Protein AF-A0A2C9L0F2-F1 (afdb_monomer_lite)

Organism: Biomphalaria glabrata (NCBI:txid6526)

Structure (mmCIF, N/CA/C/O backbone):
data_AF-A0A2C9L0F2-F1
#
_entry.id   AF-A0A2C9L0F2-F1
#
loop_
_atom_site.group_PDB
_atom_site.id
_atom_site.type_symbol
_atom_site.label_atom_id
_atom_site.label_alt_id
_atom_site.label_comp_id
_atom_site.label_asym_id
_atom_site.label_entity_id
_atom_site.label_seq_id
_atom_site.pdbx_PDB_ins_code
_atom_site.Cartn_x
_atom_site.Cartn_y
_atom_site.Cartn_z
_atom_site.occupancy
_atom_site.B_iso_or_equiv
_atom_site.auth_seq_id
_atom_site.auth_comp_id
_atom_site.auth_asym_id
_atom_site.auth_atom_id
_atom_site.pdbx_PDB_model_num
ATOM 1 N N . MET A 1 1 ? -20.218 -28.430 14.314 1.00 38.31 1 MET A N 1
ATOM 2 C CA . MET A 1 1 ? -19.500 -29.720 14.315 1.00 38.31 1 MET A CA 1
ATOM 3 C C . MET A 1 1 ? -19.880 -30.463 13.045 1.00 38.31 1 MET A C 1
ATOM 5 O O . MET A 1 1 ? -20.968 -31.010 12.999 1.00 38.31 1 MET A O 1
ATOM 9 N N . ALA A 1 2 ? -19.048 -30.365 12.009 1.00 27.22 2 ALA A N 1
ATOM 10 C CA . ALA A 1 2 ? -18.953 -31.289 10.873 1.00 27.22 2 ALA A CA 1
ATOM 11 C C . ALA A 1 2 ? -17.882 -30.724 9.929 1.00 27.22 2 ALA A C 1
ATOM 13 O O . ALA A 1 2 ? -18.055 -29.646 9.363 1.00 27.22 2 ALA A O 1
ATOM 14 N N . ALA A 1 3 ? -16.754 -31.422 9.853 1.00 31.44 3 ALA A N 1
ATOM 15 C CA . ALA A 1 3 ? -15.706 -31.190 8.877 1.00 31.44 3 ALA A CA 1
ATOM 16 C C . ALA A 1 3 ? -16.196 -31.657 7.501 1.00 31.44 3 ALA A C 1
ATOM 18 O O . ALA A 1 3 ? -16.788 -32.730 7.396 1.00 31.44 3 ALA A O 1
ATOM 19 N N . PHE A 1 4 ? -15.930 -30.874 6.459 1.00 27.81 4 PHE A N 1
ATOM 20 C CA . PHE A 1 4 ? -15.978 -31.350 5.081 1.00 27.81 4 PHE A CA 1
ATOM 21 C C . PHE A 1 4 ? -14.534 -31.571 4.626 1.00 27.81 4 PHE A C 1
ATOM 23 O O . PHE A 1 4 ? -13.847 -30.626 4.245 1.00 27.81 4 PHE A O 1
ATOM 30 N N . SER A 1 5 ? -14.076 -32.822 4.725 1.00 29.80 5 SER A N 1
ATOM 31 C CA . SER A 1 5 ? -12.925 -33.311 3.961 1.00 29.80 5 SER A CA 1
ATOM 32 C C . SER A 1 5 ? -13.338 -33.453 2.505 1.00 29.80 5 SER A C 1
ATOM 34 O O . SER A 1 5 ? -14.371 -34.048 2.201 1.00 29.80 5 SER A O 1
ATOM 36 N N . VAL A 1 6 ? -12.517 -32.920 1.608 1.00 33.25 6 VAL A N 1
ATOM 37 C CA . VAL A 1 6 ? -12.565 -33.254 0.187 1.00 33.25 6 VAL A CA 1
ATOM 38 C C . VAL A 1 6 ? -11.514 -34.338 -0.027 1.00 33.25 6 VAL A C 1
ATOM 40 O O . VAL A 1 6 ? -10.321 -34.044 -0.050 1.00 33.25 6 VAL A O 1
ATOM 43 N N . ASP A 1 7 ? -11.958 -35.590 -0.123 1.00 33.66 7 ASP A N 1
ATOM 44 C CA . ASP A 1 7 ? -11.110 -36.726 -0.483 1.00 33.66 7 ASP A CA 1
ATOM 45 C C . ASP A 1 7 ? -10.750 -36.639 -1.972 1.00 33.66 7 ASP A C 1
ATOM 47 O O . ASP A 1 7 ? -11.608 -36.763 -2.848 1.00 33.66 7 ASP A O 1
ATOM 51 N N . PHE A 1 8 ? -9.467 -36.431 -2.265 1.00 34.41 8 PHE A N 1
ATOM 52 C CA . PHE A 1 8 ? -8.885 -36.665 -3.585 1.00 34.41 8 PHE A CA 1
ATOM 53 C C . PHE A 1 8 ? -8.050 -37.952 -3.510 1.00 34.41 8 PHE A C 1
ATOM 55 O O . PHE A 1 8 ? -7.124 -38.012 -2.697 1.00 34.41 8 PHE A O 1
ATOM 62 N N . PRO A 1 9 ? -8.324 -38.985 -4.327 1.00 37.34 9 PRO A N 1
ATOM 63 C CA . PRO A 1 9 ? -7.568 -40.226 -4.278 1.00 37.34 9 PRO A CA 1
ATOM 64 C C . PRO A 1 9 ? -6.283 -40.063 -5.098 1.00 37.34 9 PRO A C 1
ATOM 66 O O . PRO A 1 9 ? -6.295 -40.124 -6.325 1.00 37.34 9 PRO A O 1
ATOM 69 N N . LEU A 1 10 ? -5.163 -39.852 -4.411 1.00 38.75 10 LEU A N 1
ATOM 70 C CA . LEU A 1 10 ? -3.814 -40.044 -4.953 1.00 38.75 10 LEU A CA 1
ATOM 71 C C . LEU A 1 10 ? -3.140 -41.204 -4.212 1.00 38.75 10 LEU A C 1
ATOM 73 O O . LEU A 1 10 ? -2.042 -41.078 -3.677 1.00 38.75 10 LEU A O 1
ATOM 77 N N . GLU A 1 11 ? -3.816 -42.350 -4.162 1.00 38.56 11 GLU A N 1
ATOM 78 C CA . GLU A 1 11 ? -3.161 -43.618 -3.858 1.00 38.56 11 GLU A CA 1
ATOM 79 C C . GLU A 1 11 ? -2.654 -44.218 -5.169 1.00 38.56 11 GLU A C 1
ATOM 81 O O . GLU A 1 11 ? -3.379 -44.272 -6.158 1.00 38.56 11 GLU A O 1
ATOM 86 N N . HIS A 1 12 ? -1.405 -44.678 -5.146 1.00 43.31 12 HIS A N 1
ATOM 87 C CA . HIS A 1 12 ? -0.614 -45.192 -6.267 1.00 43.31 12 HIS A CA 1
ATOM 88 C C . HIS A 1 12 ? 0.142 -44.128 -7.066 1.00 43.31 12 HIS A C 1
ATOM 90 O O . HIS A 1 12 ? -0.204 -43.819 -8.198 1.00 43.31 12 HIS A O 1
ATOM 96 N N . ILE A 1 13 ? 1.252 -43.643 -6.498 1.00 42.28 13 ILE A N 1
ATOM 97 C CA . ILE A 1 13 ? 2.614 -43.810 -7.047 1.00 42.28 13 ILE A CA 1
ATOM 98 C C . ILE A 1 13 ? 3.614 -43.166 -6.056 1.00 42.28 13 ILE A C 1
ATOM 100 O O . ILE A 1 13 ? 3.519 -41.981 -5.761 1.00 42.28 13 ILE A O 1
ATOM 104 N N . LEU A 1 14 ? 4.584 -43.980 -5.600 1.00 39.91 14 LEU A N 1
ATOM 105 C CA . LEU A 1 14 ? 5.824 -43.708 -4.828 1.00 39.91 14 LEU A CA 1
ATOM 106 C C . LEU A 1 14 ? 5.862 -44.159 -3.343 1.00 39.91 14 LEU A C 1
ATOM 108 O O . LEU A 1 14 ? 5.138 -43.619 -2.510 1.00 39.91 14 LEU A O 1
ATOM 112 N N . PRO A 1 15 ? 6.774 -45.093 -2.980 1.00 47.09 15 PRO A N 1
ATOM 113 C CA . PRO A 1 15 ? 7.137 -45.403 -1.603 1.00 47.09 15 PRO A CA 1
ATOM 114 C C . PRO A 1 15 ? 8.320 -44.524 -1.168 1.00 47.09 15 PRO A C 1
ATOM 116 O O . PRO A 1 15 ? 9.438 -44.652 -1.662 1.00 47.09 15 PRO A O 1
ATOM 119 N N . GLY A 1 16 ? 8.073 -43.626 -0.226 1.00 40.53 16 GLY A N 1
ATOM 120 C CA . GLY A 1 16 ? 9.080 -42.787 0.417 1.00 40.53 16 GLY A CA 1
ATOM 121 C C . GLY A 1 16 ? 8.373 -41.783 1.322 1.00 40.53 16 GLY A C 1
ATOM 122 O O . GLY A 1 16 ? 7.247 -41.397 1.005 1.00 40.53 16 GLY A O 1
ATOM 123 N N . PRO A 1 17 ? 8.956 -41.375 2.462 1.00 45.22 17 PRO A N 1
ATOM 124 C CA . PRO A 1 17 ? 8.334 -40.376 3.307 1.00 45.22 17 PRO A CA 1
ATOM 125 C C . PRO A 1 17 ? 8.430 -39.046 2.559 1.00 45.22 17 PRO A C 1
ATOM 127 O O . PRO A 1 17 ? 9.433 -38.342 2.642 1.00 45.22 17 PRO A O 1
ATOM 130 N N . ASN A 1 18 ? 7.392 -38.709 1.796 1.00 44.81 18 ASN A N 1
ATOM 131 C CA . ASN A 1 18 ? 7.146 -37.345 1.356 1.00 44.81 18 ASN A CA 1
ATOM 132 C C . ASN A 1 18 ? 6.826 -36.526 2.610 1.00 44.81 18 ASN A C 1
ATOM 134 O O . ASN A 1 18 ? 5.674 -36.210 2.894 1.00 44.81 18 ASN A O 1
ATOM 138 N N . ILE A 1 19 ? 7.864 -36.192 3.379 1.00 49.12 19 ILE A N 1
ATOM 139 C CA . ILE A 1 19 ? 7.851 -35.066 4.305 1.00 49.12 19 ILE A CA 1
ATOM 140 C C . ILE A 1 19 ? 7.838 -33.831 3.402 1.00 49.12 19 ILE A C 1
ATOM 142 O O . ILE A 1 19 ? 8.846 -33.161 3.192 1.00 49.12 19 ILE A O 1
ATOM 146 N N . LEU A 1 20 ? 6.684 -33.560 2.794 1.00 51.50 20 LEU A N 1
ATOM 147 C CA . LEU A 1 20 ? 6.348 -32.204 2.414 1.00 51.50 20 LEU A CA 1
ATOM 148 C C . LEU A 1 20 ? 6.351 -31.455 3.750 1.00 51.50 20 LEU A C 1
ATOM 150 O O . LEU A 1 20 ? 5.531 -31.765 4.612 1.00 51.50 20 LEU A O 1
ATOM 154 N N . LEU A 1 21 ? 7.356 -30.606 3.980 1.00 51.81 21 LEU A N 1
ATOM 155 C CA . LEU A 1 21 ? 7.529 -29.853 5.222 1.00 51.81 21 LEU A CA 1
ATOM 156 C C . LEU A 1 21 ? 6.212 -29.143 5.562 1.00 51.81 21 LEU A C 1
ATOM 158 O O . LEU A 1 21 ? 5.907 -28.088 5.012 1.00 51.81 21 LEU A O 1
ATOM 162 N N . CYS A 1 22 ? 5.421 -29.735 6.456 1.00 50.62 22 CYS A N 1
ATOM 163 C CA . CYS A 1 22 ? 4.258 -29.093 7.047 1.00 50.62 22 CYS A CA 1
ATOM 164 C C . CYS A 1 22 ? 4.805 -28.095 8.061 1.00 50.62 22 CYS A C 1
ATOM 166 O O . CYS A 1 22 ? 4.948 -28.400 9.241 1.00 50.62 22 CYS A O 1
ATOM 168 N N . VAL A 1 23 ? 5.227 -26.932 7.568 1.00 65.75 23 VAL A N 1
ATOM 169 C CA . VAL A 1 23 ? 5.629 -25.830 8.434 1.00 65.75 23 VAL A CA 1
ATOM 170 C C . VAL A 1 23 ? 4.348 -25.276 9.040 1.00 65.75 23 VAL A C 1
ATOM 172 O O . VAL A 1 23 ? 3.603 -24.553 8.379 1.00 65.75 23 VAL A O 1
ATOM 175 N N . GLU A 1 24 ? 4.066 -25.654 10.284 1.00 72.25 24 GLU A N 1
ATOM 176 C CA . GLU A 1 24 ? 3.043 -24.990 11.083 1.00 72.25 24 GLU A CA 1
ATOM 177 C C . GLU A 1 24 ? 3.489 -23.540 11.290 1.00 72.25 24 GLU A C 1
ATOM 179 O O . GLU A 1 24 ? 4.509 -23.268 11.924 1.00 72.25 24 GLU A O 1
ATOM 184 N N . ALA A 1 25 ? 2.759 -22.604 10.690 1.00 78.31 25 ALA A N 1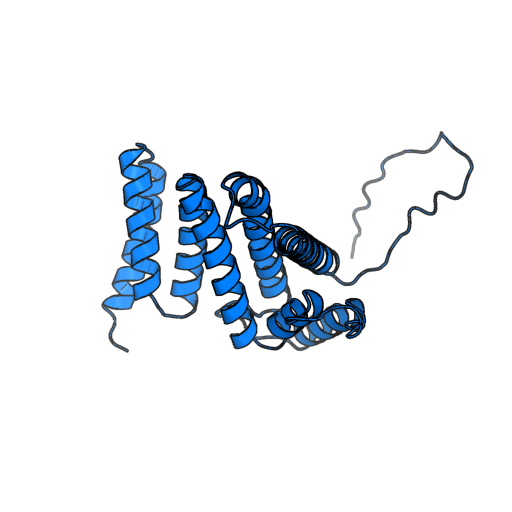
ATOM 185 C CA . ALA A 1 25 ? 3.060 -21.184 10.765 1.00 78.31 25 ALA A CA 1
ATOM 186 C C . ALA A 1 25 ? 1.802 -20.415 11.186 1.00 78.31 25 ALA A C 1
ATOM 188 O O . ALA A 1 25 ? 0.700 -20.772 10.756 1.00 78.31 25 ALA A O 1
ATOM 189 N N . PRO A 1 26 ? 1.938 -19.358 12.007 1.00 83.06 26 PRO A N 1
ATOM 190 C CA . PRO A 1 26 ? 0.799 -18.537 12.385 1.00 83.06 26 PRO A CA 1
ATOM 191 C C . PRO A 1 26 ? 0.176 -17.878 11.150 1.00 83.06 26 PRO A C 1
ATOM 193 O O . PRO A 1 26 ? 0.856 -17.571 10.162 1.00 83.06 26 PRO A O 1
ATOM 196 N N . ASN A 1 27 ? -1.132 -17.630 11.213 1.00 85.50 27 ASN A N 1
ATOM 197 C CA . ASN A 1 27 ? -1.850 -16.942 10.143 1.00 85.50 27 ASN A CA 1
ATOM 198 C C . ASN A 1 27 ? -1.190 -15.584 9.857 1.00 85.50 27 ASN A C 1
ATOM 200 O O . ASN A 1 27 ? -0.992 -14.776 10.756 1.00 85.50 27 ASN A O 1
ATOM 204 N N . GLY A 1 28 ? -0.825 -15.335 8.599 1.00 88.44 28 GLY A N 1
ATOM 205 C CA . GLY A 1 28 ? -0.105 -14.124 8.194 1.00 88.44 28 GLY A CA 1
ATOM 206 C C . GLY A 1 28 ? 1.417 -14.270 8.087 1.00 88.44 28 GLY A C 1
ATOM 207 O O . GLY A 1 28 ? 2.040 -13.408 7.471 1.00 88.44 28 GLY A O 1
ATOM 208 N N . ALA A 1 29 ? 2.021 -15.376 8.540 1.00 90.25 29 ALA A N 1
ATOM 209 C CA . ALA A 1 29 ? 3.466 -15.610 8.397 1.00 90.25 29 ALA A CA 1
ATOM 210 C C . ALA A 1 29 ? 3.937 -15.551 6.932 1.00 90.25 29 ALA A C 1
ATOM 212 O O . ALA A 1 29 ? 4.931 -14.900 6.616 1.00 90.25 29 ALA A O 1
ATOM 213 N N . VAL A 1 30 ? 3.165 -16.143 6.015 1.00 90.44 30 VAL A N 1
ATOM 214 C CA . VAL A 1 30 ? 3.429 -16.074 4.566 1.00 90.44 30 VAL A CA 1
ATOM 215 C C . VAL A 1 30 ? 3.386 -14.629 4.055 1.00 90.44 30 VAL A C 1
ATOM 217 O O . VAL A 1 30 ? 4.186 -14.248 3.201 1.00 90.44 30 VAL A O 1
ATOM 220 N N . GLY A 1 31 ? 2.491 -13.800 4.603 1.00 92.12 31 GLY A N 1
ATOM 221 C CA . GLY A 1 31 ? 2.422 -12.369 4.305 1.00 92.12 31 GLY A CA 1
ATOM 222 C C . GLY A 1 31 ? 3.677 -11.630 4.768 1.00 92.12 31 GLY A C 1
ATOM 223 O O . GLY A 1 31 ? 4.244 -10.855 3.997 1.00 92.12 31 GLY A O 1
ATOM 224 N N . CYS A 1 32 ? 4.164 -11.928 5.978 1.00 92.94 32 CYS A N 1
ATOM 225 C CA . CYS A 1 32 ? 5.426 -11.394 6.491 1.00 92.94 32 CYS A CA 1
ATOM 226 C C . CYS A 1 32 ? 6.610 -11.797 5.605 1.00 92.94 32 CYS A C 1
ATOM 228 O O . CYS A 1 32 ? 7.396 -10.935 5.219 1.00 92.94 32 CYS A O 1
ATOM 230 N N . TRP A 1 33 ? 6.724 -13.070 5.217 1.00 92.44 33 TRP A N 1
ATOM 231 C CA . TRP A 1 33 ? 7.806 -13.525 4.337 1.00 92.44 33 TRP A CA 1
ATOM 232 C C . TRP A 1 33 ? 7.748 -12.876 2.958 1.00 92.44 33 TRP A C 1
ATOM 234 O O . TRP A 1 33 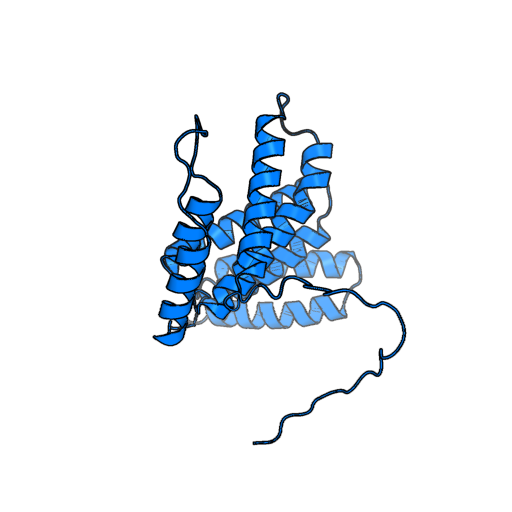? 8.783 -12.457 2.443 1.00 92.44 33 TRP A O 1
ATOM 244 N N . GLY A 1 34 ? 6.554 -12.747 2.374 1.00 93.38 34 GLY A N 1
ATOM 245 C CA . GLY A 1 34 ? 6.366 -12.060 1.097 1.00 93.38 34 GLY A CA 1
ATOM 246 C C . GLY A 1 34 ? 6.785 -10.591 1.167 1.00 93.38 34 GLY A C 1
ATOM 247 O O . GLY A 1 34 ? 7.510 -10.115 0.293 1.00 93.38 34 GLY A O 1
ATOM 248 N N . PHE A 1 35 ? 6.389 -9.893 2.233 1.00 94.81 35 PHE A N 1
ATOM 249 C CA . PHE A 1 35 ? 6.785 -8.508 2.482 1.00 94.81 35 PHE A CA 1
ATOM 250 C C . PHE A 1 35 ? 8.303 -8.355 2.645 1.00 94.81 35 PHE A C 1
ATOM 252 O O . PHE A 1 35 ? 8.923 -7.549 1.950 1.00 94.81 35 PHE A O 1
ATOM 259 N N . LEU A 1 36 ? 8.906 -9.158 3.528 1.00 93.25 36 LEU A N 1
ATOM 260 C CA . LEU A 1 36 ? 10.344 -9.131 3.796 1.00 93.25 36 LEU A CA 1
ATOM 261 C C . LEU A 1 36 ? 11.148 -9.458 2.538 1.00 93.25 36 LEU A C 1
ATOM 263 O O . LEU A 1 36 ? 12.081 -8.734 2.216 1.00 93.25 36 LEU A O 1
ATOM 267 N N . SER A 1 37 ? 10.737 -10.476 1.779 1.00 93.19 37 SER A N 1
ATOM 268 C CA . SER A 1 37 ? 11.394 -10.846 0.520 1.00 93.19 37 SER A CA 1
ATOM 269 C C . SER A 1 37 ? 11.388 -9.690 -0.479 1.00 93.19 37 SER A C 1
ATOM 271 O O . SER A 1 37 ? 12.401 -9.431 -1.122 1.00 93.19 37 SER A O 1
ATOM 273 N N . CYS A 1 38 ? 10.278 -8.951 -0.585 1.00 94.44 38 CYS A N 1
ATOM 274 C CA . CYS A 1 38 ? 10.217 -7.784 -1.463 1.00 94.44 38 CYS A CA 1
ATOM 275 C C . CYS A 1 38 ? 11.186 -6.691 -1.017 1.00 94.44 38 CYS A C 1
ATOM 277 O O . CYS A 1 38 ? 11.932 -6.174 -1.845 1.00 94.44 38 CYS A O 1
ATOM 279 N N . LEU A 1 39 ? 11.207 -6.358 0.275 1.00 92.69 39 LEU A N 1
ATOM 280 C CA . LEU A 1 39 ? 12.102 -5.327 0.797 1.00 92.69 39 LEU A CA 1
ATOM 281 C C . LEU A 1 39 ? 13.582 -5.715 0.705 1.00 92.69 39 LEU A C 1
ATOM 283 O O . LEU A 1 39 ? 14.400 -4.857 0.386 1.00 92.69 39 LEU A O 1
ATOM 287 N N . GLU A 1 40 ? 13.930 -6.980 0.937 1.00 91.25 40 GLU A N 1
ATOM 288 C CA . GLU A 1 40 ? 15.307 -7.464 0.779 1.00 91.25 40 GLU A CA 1
ATOM 289 C C . GLU A 1 40 ? 15.758 -7.391 -0.684 1.00 91.25 40 GLU A C 1
ATOM 291 O O . GLU A 1 40 ? 16.855 -6.913 -0.964 1.00 91.25 40 GLU A O 1
ATOM 296 N N . VAL A 1 41 ? 14.901 -7.776 -1.639 1.00 91.19 41 VAL A N 1
ATOM 297 C CA . VAL A 1 41 ? 15.207 -7.630 -3.073 1.00 91.19 41 VAL A CA 1
ATOM 298 C C . VAL A 1 41 ? 15.353 -6.156 -3.450 1.00 91.19 41 VAL A C 1
ATOM 300 O O . VAL A 1 41 ? 16.314 -5.791 -4.122 1.00 91.19 41 VAL A O 1
ATOM 303 N N . LEU A 1 42 ? 14.443 -5.292 -2.991 1.00 90.25 42 LEU A N 1
ATOM 304 C CA . LEU A 1 42 ? 14.509 -3.848 -3.236 1.00 90.25 42 LEU A CA 1
ATOM 305 C C . LEU A 1 42 ? 15.811 -3.245 -2.699 1.00 90.25 42 LEU A C 1
ATOM 307 O O . LEU A 1 42 ? 16.471 -2.482 -3.406 1.00 90.25 42 LEU A O 1
ATOM 311 N N . ARG A 1 43 ? 16.207 -3.633 -1.484 1.00 87.94 43 ARG A N 1
ATOM 312 C CA . ARG A 1 43 ? 17.464 -3.216 -0.862 1.00 87.94 43 ARG A CA 1
ATOM 313 C C . ARG A 1 43 ? 18.673 -3.718 -1.644 1.00 87.94 43 ARG A C 1
ATOM 315 O O . ARG A 1 43 ? 19.520 -2.916 -2.017 1.00 87.94 43 ARG A O 1
ATOM 322 N N . ALA A 1 44 ? 18.720 -5.010 -1.961 1.00 86.38 44 ALA A N 1
ATOM 323 C CA . ALA A 1 44 ? 19.815 -5.605 -2.720 1.00 86.38 44 ALA A CA 1
ATOM 324 C C . ALA A 1 44 ? 19.965 -4.966 -4.109 1.00 86.38 44 ALA A C 1
ATOM 326 O O . ALA A 1 44 ? 21.081 -4.725 -4.568 1.00 86.38 44 ALA A O 1
ATOM 327 N N . CYS A 1 45 ? 18.861 -4.657 -4.789 1.00 85.00 45 CYS A N 1
ATOM 328 C CA . CYS A 1 45 ? 18.917 -3.950 -6.062 1.00 85.00 45 CYS A CA 1
ATOM 329 C C . CYS A 1 45 ? 19.391 -2.496 -5.891 1.00 85.00 45 CYS A C 1
ATOM 331 O O . CYS A 1 45 ? 20.149 -2.016 -6.728 1.00 85.00 45 CYS A O 1
ATOM 333 N N . ASN A 1 46 ? 18.997 -1.807 -4.816 1.00 82.94 46 ASN A N 1
ATOM 334 C CA . ASN A 1 46 ? 19.454 -0.447 -4.526 1.00 82.94 46 ASN A CA 1
ATOM 335 C C . ASN A 1 46 ? 20.960 -0.387 -4.214 1.00 82.94 46 ASN A C 1
ATOM 337 O O . ASN A 1 46 ? 21.655 0.465 -4.759 1.00 82.94 46 ASN A O 1
ATOM 341 N N . ASP A 1 47 ? 21.474 -1.319 -3.411 1.00 80.75 47 ASP A N 1
ATOM 342 C CA . ASP A 1 47 ? 22.892 -1.365 -3.021 1.00 80.75 47 ASP A CA 1
ATOM 343 C C . ASP A 1 47 ? 23.819 -1.664 -4.217 1.00 80.75 47 ASP A C 1
ATOM 345 O O . ASP A 1 47 ? 24.965 -1.215 -4.255 1.00 80.75 47 ASP A O 1
ATOM 349 N N . ASN A 1 48 ? 23.314 -2.382 -5.226 1.00 74.25 48 ASN A N 1
ATOM 350 C CA . ASN A 1 48 ? 24.042 -2.683 -6.462 1.00 74.25 48 ASN A CA 1
ATOM 351 C C . ASN A 1 48 ? 23.862 -1.618 -7.563 1.00 74.25 48 ASN A C 1
ATOM 353 O O . ASN A 1 48 ? 24.611 -1.618 -8.543 1.00 74.25 48 ASN A O 1
ATOM 357 N N . ASN A 1 49 ? 22.904 -0.697 -7.424 1.00 70.06 49 ASN A N 1
ATOM 358 C CA . ASN A 1 49 ? 22.677 0.372 -8.396 1.00 70.06 49 ASN A CA 1
ATOM 359 C C . ASN A 1 49 ? 23.625 1.548 -8.146 1.00 70.06 49 ASN A C 1
ATOM 361 O O . ASN A 1 49 ? 23.315 2.505 -7.444 1.00 70.06 49 ASN A O 1
ATOM 365 N N . THR A 1 50 ? 24.796 1.502 -8.778 1.00 60.06 50 THR A N 1
ATOM 366 C CA . THR A 1 50 ? 25.823 2.557 -8.680 1.00 60.06 50 THR A CA 1
ATOM 367 C C . THR A 1 50 ? 25.525 3.790 -9.547 1.00 60.06 50 THR A C 1
ATOM 369 O O . THR A 1 50 ? 26.237 4.788 -9.466 1.00 60.06 50 THR A O 1
ATOM 372 N N . THR A 1 51 ? 24.486 3.743 -10.387 1.00 58.59 51 THR A N 1
ATOM 373 C CA . THR A 1 51 ? 24.080 4.841 -11.279 1.00 58.59 51 THR A CA 1
ATOM 374 C C . THR A 1 51 ? 22.654 5.274 -10.948 1.00 58.59 51 THR A C 1
ATOM 376 O O . THR A 1 51 ? 21.796 4.441 -10.672 1.00 58.59 51 THR A O 1
ATOM 379 N N . GLN A 1 52 ? 22.424 6.591 -10.897 1.00 54.91 52 GLN A N 1
ATOM 380 C CA . GLN A 1 52 ? 21.134 7.204 -10.566 1.00 54.91 52 GLN A CA 1
ATOM 381 C C . GLN A 1 52 ? 19.980 6.535 -11.328 1.00 54.91 52 GLN A C 1
ATOM 383 O O . GLN A 1 52 ? 19.971 6.582 -12.551 1.00 54.91 52 GLN A O 1
ATOM 388 N N . LEU A 1 53 ? 19.028 5.952 -10.585 1.00 62.25 53 LEU A N 1
ATOM 389 C CA . LEU A 1 53 ? 17.661 5.592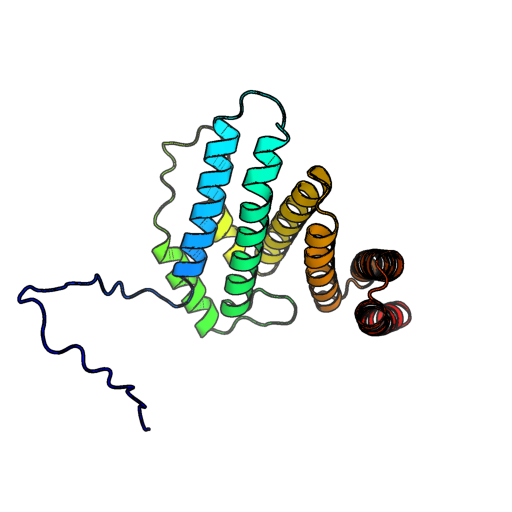 -10.997 1.00 62.25 53 LEU A CA 1
ATOM 390 C C . LEU A 1 53 ? 17.505 5.262 -12.495 1.00 62.25 53 LEU A C 1
ATOM 392 O O . LEU A 1 53 ? 16.909 6.028 -13.248 1.00 62.25 53 LEU A O 1
ATOM 396 N N . ASP A 1 54 ? 18.032 4.110 -12.917 1.00 77.56 54 ASP A N 1
ATOM 397 C CA . ASP A 1 54 ? 17.775 3.565 -14.254 1.00 77.56 54 ASP A CA 1
ATOM 398 C C . ASP A 1 54 ? 16.265 3.286 -14.414 1.00 77.56 54 ASP A C 1
ATOM 400 O O . ASP A 1 54 ? 15.626 2.692 -13.538 1.00 77.56 54 ASP A O 1
ATOM 404 N N . GLU A 1 55 ? 15.689 3.672 -15.552 1.00 81.62 55 GLU A N 1
ATOM 405 C CA . GLU A 1 55 ? 14.311 3.351 -15.941 1.00 81.62 55 GLU A CA 1
ATOM 406 C C . GLU A 1 55 ? 14.025 1.847 -15.811 1.00 81.62 55 GLU A C 1
ATOM 408 O O . GLU A 1 55 ? 12.942 1.441 -15.379 1.00 81.62 55 GLU A O 1
ATOM 413 N N . LYS A 1 56 ? 15.033 1.004 -16.075 1.00 84.44 56 LYS A N 1
ATOM 414 C CA . LYS A 1 56 ? 14.942 -0.450 -15.881 1.00 84.44 56 LYS A CA 1
ATOM 415 C C . LYS A 1 56 ? 14.763 -0.844 -14.421 1.00 84.44 56 LYS A C 1
ATOM 417 O O . LYS A 1 56 ? 13.980 -1.746 -14.129 1.00 84.44 56 LYS A O 1
ATOM 422 N N . PHE A 1 57 ? 15.459 -0.186 -13.498 1.00 86.88 57 PHE A N 1
ATOM 423 C CA . PHE A 1 57 ? 15.291 -0.461 -12.074 1.00 86.88 57 PHE A CA 1
ATOM 424 C C . PHE A 1 57 ? 13.866 -0.132 -11.630 1.00 86.88 57 PHE A C 1
ATOM 426 O O . PHE A 1 57 ? 13.217 -0.963 -10.994 1.00 86.88 57 PHE A O 1
ATOM 433 N N . ALA A 1 58 ? 13.340 1.027 -12.031 1.00 88.38 58 ALA A N 1
ATOM 434 C CA . ALA A 1 58 ? 11.956 1.392 -11.744 1.00 88.38 58 ALA A CA 1
ATOM 435 C C . ALA A 1 58 ? 10.960 0.392 -12.367 1.00 88.38 58 ALA A C 1
ATOM 437 O O . ALA A 1 58 ? 10.000 -0.018 -11.714 1.00 88.38 58 ALA A O 1
ATOM 438 N N . LEU A 1 59 ? 11.221 -0.076 -13.593 1.00 89.19 59 LEU A N 1
ATOM 439 C CA . LEU A 1 59 ? 10.386 -1.067 -14.277 1.00 89.19 59 LEU A CA 1
ATOM 440 C C . LEU A 1 59 ? 10.300 -2.397 -13.512 1.00 89.19 59 LEU A C 1
ATOM 442 O O . LEU A 1 59 ? 9.210 -2.961 -13.396 1.00 89.19 59 LEU A O 1
ATOM 446 N N . TYR A 1 60 ? 11.422 -2.894 -12.984 1.00 88.19 60 TYR A N 1
ATOM 447 C CA . TYR A 1 60 ? 11.458 -4.164 -12.249 1.00 88.19 60 TYR A CA 1
ATOM 448 C C . TYR A 1 60 ? 10.959 -4.046 -10.805 1.00 88.19 60 TYR A C 1
ATOM 450 O O . TYR A 1 60 ? 10.415 -5.009 -10.265 1.00 88.19 60 TYR A O 1
ATOM 458 N N . THR A 1 61 ? 11.101 -2.875 -10.183 1.00 92.50 61 THR A N 1
ATOM 459 C CA . THR A 1 61 ? 10.731 -2.667 -8.774 1.00 92.50 61 THR A CA 1
ATOM 460 C C . THR A 1 61 ? 9.301 -2.182 -8.561 1.00 92.50 61 THR A C 1
ATOM 462 O O . THR A 1 61 ? 8.765 -2.390 -7.474 1.00 92.50 61 THR A O 1
ATOM 465 N N . ALA A 1 62 ? 8.632 -1.622 -9.577 1.00 93.81 62 ALA A N 1
ATOM 466 C CA . ALA A 1 62 ? 7.253 -1.135 -9.452 1.00 93.81 62 ALA A CA 1
ATOM 467 C C . ALA A 1 62 ? 6.290 -2.198 -8.890 1.00 93.81 62 ALA A C 1
ATOM 469 O O . ALA A 1 62 ? 5.545 -1.939 -7.946 1.00 93.81 62 ALA A O 1
ATOM 470 N N . ASN A 1 63 ? 6.363 -3.422 -9.421 1.00 94.25 63 ASN A N 1
ATOM 471 C CA . ASN A 1 63 ? 5.529 -4.533 -8.961 1.00 94.25 63 ASN A CA 1
ATOM 472 C C . ASN A 1 63 ? 5.924 -5.028 -7.558 1.00 94.25 63 ASN A C 1
ATOM 474 O O . ASN A 1 63 ? 5.070 -5.539 -6.839 1.00 94.25 63 ASN A O 1
ATOM 478 N N . LEU A 1 64 ? 7.194 -4.887 -7.157 1.00 95.56 64 LEU A N 1
ATOM 479 C CA . LEU A 1 64 ? 7.646 -5.257 -5.810 1.00 95.56 64 LEU A CA 1
ATOM 480 C C . LEU A 1 64 ? 7.081 -4.294 -4.766 1.00 95.56 64 LEU A C 1
ATOM 482 O O . LEU A 1 64 ? 6.584 -4.745 -3.738 1.00 95.56 64 LEU A O 1
ATOM 486 N N . TRP A 1 65 ? 7.085 -2.988 -5.046 1.00 96.31 65 TRP A N 1
ATOM 487 C CA . TRP A 1 65 ? 6.437 -1.996 -4.185 1.00 96.31 65 TRP A CA 1
ATOM 488 C C . TRP A 1 65 ? 4.920 -2.203 -4.111 1.00 96.31 65 TRP A C 1
ATOM 490 O O . TRP A 1 65 ? 4.338 -2.173 -3.025 1.00 96.31 65 TRP A O 1
ATOM 500 N N . ASP A 1 66 ? 4.282 -2.474 -5.253 1.00 96.25 66 ASP A N 1
ATOM 501 C CA . ASP A 1 66 ? 2.855 -2.800 -5.324 1.00 96.25 66 ASP A CA 1
ATOM 502 C C . ASP A 1 66 ? 2.510 -4.041 -4.486 1.00 96.25 66 ASP A C 1
ATOM 504 O O . ASP A 1 66 ? 1.571 -4.041 -3.694 1.00 96.25 66 ASP A O 1
ATOM 508 N N . PHE A 1 67 ? 3.310 -5.098 -4.595 1.00 96.81 67 PHE A N 1
ATOM 509 C CA . PHE A 1 67 ? 3.099 -6.303 -3.806 1.00 96.81 67 PHE A CA 1
ATOM 510 C C . PHE A 1 67 ? 3.371 -6.074 -2.313 1.00 96.81 67 PHE A C 1
ATOM 512 O O . PHE A 1 67 ? 2.590 -6.519 -1.473 1.00 96.81 67 PHE A O 1
ATOM 519 N N . ALA A 1 68 ? 4.436 -5.345 -1.967 1.00 96.69 68 ALA A N 1
ATOM 520 C CA . ALA A 1 68 ? 4.794 -5.059 -0.582 1.00 96.69 68 ALA A CA 1
ATOM 521 C C . ALA A 1 68 ? 3.699 -4.262 0.144 1.00 96.69 68 ALA A C 1
ATOM 523 O O . ALA A 1 68 ? 3.312 -4.645 1.249 1.00 96.69 68 ALA A O 1
ATOM 524 N N . HIS A 1 69 ? 3.146 -3.204 -0.464 1.00 95.81 69 HIS A N 1
ATOM 525 C CA . HIS A 1 69 ? 2.081 -2.437 0.194 1.00 95.81 69 HIS A CA 1
ATOM 526 C C . HIS A 1 69 ? 0.804 -3.277 0.373 1.00 95.81 69 HIS A C 1
ATOM 528 O O . HIS A 1 69 ? 0.188 -3.216 1.438 1.00 95.81 69 HIS A O 1
ATOM 534 N N . LYS A 1 70 ? 0.448 -4.127 -0.605 1.00 96.69 70 LYS A N 1
ATOM 535 C CA . LYS A 1 70 ? -0.690 -5.059 -0.497 1.00 96.69 70 LYS A CA 1
ATOM 536 C C . LYS A 1 70 ? -0.490 -6.062 0.631 1.00 96.69 70 LYS A C 1
ATOM 538 O O . LYS A 1 70 ? -1.401 -6.270 1.429 1.00 96.69 70 LYS A O 1
ATOM 543 N N . LYS A 1 71 ? 0.714 -6.628 0.764 1.00 96.38 71 LYS A N 1
ATOM 544 C CA . LYS A 1 71 ? 1.036 -7.525 1.883 1.00 96.38 71 LYS A CA 1
ATOM 545 C C . LYS A 1 71 ? 1.006 -6.821 3.225 1.00 96.38 71 LYS A C 1
ATOM 547 O O . LYS A 1 71 ? 0.449 -7.376 4.169 1.00 96.38 71 LYS A O 1
ATOM 552 N N . LEU A 1 72 ? 1.498 -5.588 3.313 1.00 96.25 72 LEU A N 1
ATOM 553 C CA . LEU A 1 72 ? 1.365 -4.824 4.547 1.00 96.25 72 LEU A CA 1
ATOM 554 C C . LEU A 1 72 ? -0.108 -4.525 4.870 1.00 96.25 72 LEU A C 1
ATOM 556 O O . LEU A 1 72 ? -0.511 -4.666 6.019 1.00 96.25 72 LEU A O 1
ATOM 560 N N . ARG A 1 73 ? -0.933 -4.194 3.871 1.00 95.88 73 ARG A N 1
ATOM 561 C CA . ARG A 1 73 ? -2.380 -3.983 4.040 1.00 95.88 73 ARG A CA 1
ATOM 562 C C . ARG A 1 73 ? -3.091 -5.226 4.569 1.00 95.88 73 ARG A C 1
ATOM 564 O O . ARG A 1 73 ? -3.846 -5.121 5.531 1.00 95.88 73 ARG A O 1
ATOM 571 N N . GLU A 1 74 ? -2.843 -6.386 3.961 1.00 94.94 74 GLU A N 1
ATOM 572 C CA . GLU A 1 74 ? -3.393 -7.678 4.398 1.00 94.94 74 GLU A CA 1
ATOM 573 C C . GLU A 1 74 ? -3.009 -7.969 5.860 1.00 94.94 74 GLU A C 1
ATOM 575 O O . GLU A 1 74 ? -3.869 -8.302 6.677 1.00 94.94 74 GLU A O 1
ATOM 580 N N . LEU A 1 75 ? -1.733 -7.775 6.217 1.00 94.62 75 LEU A N 1
ATOM 581 C CA . LEU A 1 75 ? -1.251 -7.919 7.596 1.00 94.62 75 LEU A CA 1
ATOM 582 C C . LEU A 1 75 ? -1.940 -6.931 8.545 1.00 94.62 75 LEU A C 1
ATOM 584 O O . LEU A 1 75 ? -2.392 -7.320 9.619 1.00 94.62 75 LEU A O 1
ATOM 588 N N . GLY A 1 76 ? -2.087 -5.672 8.136 1.00 93.31 76 GLY A N 1
ATOM 589 C CA . GLY A 1 76 ? -2.778 -4.653 8.918 1.00 93.31 76 GLY A CA 1
ATOM 590 C C . GLY A 1 76 ? -4.248 -4.978 9.167 1.00 93.31 76 GLY A C 1
ATOM 591 O O . GLY A 1 76 ? -4.753 -4.721 10.256 1.00 93.31 76 GLY A O 1
ATOM 592 N N . GLN A 1 77 ? -4.938 -5.581 8.197 1.00 93.00 77 GLN A N 1
ATOM 593 C CA . GLN A 1 77 ? -6.320 -6.041 8.370 1.00 93.00 77 GLN A CA 1
ATOM 594 C C . GLN A 1 77 ? -6.410 -7.190 9.379 1.00 93.00 77 GLN A C 1
ATOM 596 O O . GLN A 1 77 ? -7.262 -7.156 10.266 1.00 93.00 77 GLN A O 1
ATOM 601 N N . MET A 1 78 ? -5.513 -8.177 9.286 1.00 90.81 78 MET A N 1
ATOM 602 C CA . MET A 1 78 ? -5.479 -9.308 10.223 1.00 90.81 78 MET A CA 1
ATOM 603 C C . MET A 1 78 ? -5.158 -8.858 11.654 1.00 90.81 78 MET A C 1
ATOM 605 O O . MET A 1 78 ? -5.790 -9.315 12.607 1.00 90.81 78 MET A O 1
ATOM 609 N N . CYS A 1 79 ? -4.232 -7.910 11.800 1.00 91.12 79 CYS A N 1
ATOM 610 C CA . CYS A 1 79 ? -3.791 -7.382 13.088 1.00 91.12 79 CYS A CA 1
ATOM 611 C C . CYS A 1 79 ? -4.665 -6.232 13.633 1.00 91.12 79 CYS A C 1
ATOM 613 O O . CYS A 1 79 ? -4.327 -5.671 14.673 1.00 91.12 79 CYS A O 1
ATOM 615 N N . SER A 1 80 ? -5.774 -5.862 12.972 1.00 91.75 80 SER A N 1
ATOM 616 C CA . SER A 1 80 ? -6.610 -4.696 13.340 1.00 91.75 80 SER A CA 1
ATOM 617 C C . SER A 1 80 ? -5.845 -3.361 13.417 1.00 91.75 80 SER A C 1
ATOM 619 O O . SER A 1 80 ? -6.161 -2.491 14.225 1.00 91.75 80 SER A O 1
ATOM 621 N N . LEU A 1 81 ? -4.839 -3.173 12.562 1.00 91.75 81 LEU A N 1
ATOM 622 C CA . LEU A 1 81 ? -4.054 -1.936 12.461 1.00 91.75 81 LEU A CA 1
ATOM 623 C C . LEU A 1 81 ? -4.598 -0.964 11.402 1.00 91.75 81 LEU A C 1
ATOM 625 O O . LEU A 1 81 ? -4.103 0.155 11.277 1.00 91.75 81 LEU A O 1
ATOM 629 N N . MET A 1 82 ? -5.609 -1.369 10.629 1.00 91.19 82 MET A N 1
ATOM 630 C CA . MET A 1 82 ? -6.260 -0.484 9.662 1.00 91.19 82 MET A CA 1
ATOM 631 C C . MET A 1 82 ? -7.136 0.576 10.357 1.00 91.19 82 MET A C 1
ATOM 633 O O . MET A 1 82 ? -7.692 0.320 11.427 1.00 91.19 82 MET A O 1
ATOM 637 N N . PRO A 1 83 ? -7.328 1.752 9.732 1.00 85.50 83 PRO A N 1
ATOM 638 C CA . PRO A 1 83 ? -8.220 2.791 10.235 1.00 85.50 83 PRO A CA 1
ATOM 639 C C . PRO A 1 83 ? -9.634 2.285 10.541 1.00 85.50 83 PRO A C 1
ATOM 641 O O . PRO A 1 83 ? -10.230 1.568 9.735 1.00 85.50 83 PRO A O 1
ATOM 644 N N . GLY A 1 84 ? -10.176 2.700 11.688 1.00 80.81 84 GLY A N 1
ATOM 645 C CA . GLY A 1 84 ? -11.524 2.332 12.133 1.00 80.81 84 GLY A CA 1
ATOM 646 C C . GLY A 1 84 ? -11.632 0.956 12.800 1.00 80.81 84 GLY A C 1
ATOM 647 O O . GLY A 1 84 ? -12.740 0.531 13.113 1.00 80.81 84 GLY A O 1
ATOM 648 N N . MET A 1 85 ? -10.513 0.263 13.032 1.00 83.50 85 MET A N 1
ATOM 649 C CA . MET A 1 85 ? -10.471 -1.007 13.763 1.00 83.50 85 MET A CA 1
ATOM 650 C C . MET A 1 85 ? -9.868 -0.809 15.158 1.00 83.50 85 MET A C 1
ATOM 652 O O . MET A 1 85 ? -8.993 0.034 15.351 1.00 83.50 85 MET A O 1
ATOM 656 N N . SER A 1 86 ? -10.327 -1.595 16.133 1.00 80.38 86 SER A N 1
ATOM 657 C CA . SER A 1 86 ? -9.720 -1.676 17.462 1.00 80.38 86 SER A CA 1
ATOM 658 C C . SER A 1 86 ? -9.046 -3.043 17.645 1.00 80.38 86 SER A C 1
ATOM 660 O O . SER A 1 86 ? -9.639 -4.073 17.302 1.00 80.38 86 SER A O 1
ATOM 662 N N . PRO A 1 87 ? -7.800 -3.092 18.150 1.00 82.50 87 PRO A N 1
ATOM 663 C CA . PRO A 1 87 ? -7.093 -4.351 18.334 1.00 82.50 87 PRO A CA 1
ATOM 664 C C . PRO A 1 87 ? -7.704 -5.148 19.491 1.00 82.50 87 PRO A C 1
ATOM 666 O O . PRO A 1 87 ? -7.778 -4.679 20.627 1.00 82.50 87 PRO A O 1
ATOM 669 N N . SER A 1 88 ? -8.133 -6.377 19.205 1.00 85.81 88 SER A N 1
ATOM 670 C CA . SER A 1 88 ? -8.551 -7.342 20.227 1.00 85.81 88 SER A CA 1
ATOM 671 C C . SER A 1 88 ? -7.346 -8.065 20.844 1.00 85.81 88 SER A C 1
ATOM 673 O O . SER A 1 88 ? -6.273 -8.139 20.246 1.00 85.81 88 SER A O 1
ATOM 675 N N . SER A 1 89 ? -7.525 -8.673 22.023 1.00 85.81 89 SER A N 1
ATOM 676 C CA . SER A 1 89 ? -6.465 -9.460 22.681 1.00 85.81 89 SER A CA 1
ATOM 677 C C . SER A 1 89 ? -5.915 -10.591 21.796 1.00 85.81 89 SER A C 1
ATOM 679 O O . SER A 1 89 ? -4.716 -10.855 21.836 1.00 85.81 89 SER A O 1
ATOM 681 N N . GLN A 1 90 ? -6.756 -11.211 20.959 1.00 86.75 90 GLN A N 1
ATOM 682 C CA . GLN A 1 90 ? -6.325 -12.235 20.000 1.00 86.75 90 GLN A CA 1
ATOM 683 C C . GLN A 1 90 ? -5.404 -11.656 18.920 1.00 86.75 90 GLN A C 1
ATOM 685 O O . GLN A 1 90 ? -4.411 -12.275 18.554 1.00 86.75 90 GLN A O 1
ATOM 690 N N . GLN A 1 91 ? -5.704 -10.452 18.436 1.00 88.00 91 GLN A N 1
ATOM 691 C CA . GLN A 1 91 ? -4.918 -9.789 17.393 1.00 88.00 91 GLN A CA 1
ATOM 692 C C . GLN A 1 91 ? -3.589 -9.262 17.928 1.00 88.00 91 GLN A C 1
ATOM 694 O O . GLN A 1 91 ? -2.583 -9.332 17.231 1.00 88.00 91 GLN A O 1
ATOM 699 N N . LEU A 1 92 ? -3.554 -8.815 19.186 1.00 87.88 92 LEU A N 1
ATOM 700 C CA . LEU A 1 92 ? -2.297 -8.488 19.859 1.00 87.88 92 LEU A CA 1
ATOM 701 C C . LEU A 1 92 ? -1.411 -9.730 20.023 1.00 87.88 92 LEU A C 1
ATOM 703 O O . LEU A 1 92 ? -0.220 -9.659 19.736 1.00 87.88 92 LEU A O 1
ATOM 707 N N . SER A 1 93 ? -1.988 -10.875 20.415 1.00 89.12 93 SER A N 1
ATOM 708 C CA . SER A 1 93 ? -1.252 -12.148 20.463 1.00 89.12 93 SER A CA 1
ATOM 709 C C . SER A 1 93 ? -0.712 -12.533 19.085 1.00 89.12 93 SER A C 1
ATOM 711 O O . SER A 1 93 ? 0.454 -12.887 18.967 1.00 89.12 93 SER A O 1
ATOM 713 N N . LEU A 1 94 ? -1.523 -12.374 18.034 1.00 90.50 94 LEU A N 1
ATOM 714 C CA . LEU A 1 94 ? -1.106 -12.649 16.660 1.00 90.50 94 LEU A CA 1
ATOM 715 C C . LEU A 1 94 ? 0.096 -11.793 16.238 1.00 90.50 94 LEU A C 1
ATOM 717 O O . LEU A 1 94 ? 1.042 -12.312 15.651 1.00 90.50 94 LEU A O 1
ATOM 721 N N . VAL A 1 95 ? 0.088 -10.493 16.552 1.00 91.00 95 VAL A N 1
ATOM 722 C CA . VAL A 1 95 ? 1.233 -9.607 16.282 1.00 91.00 95 VAL A CA 1
ATOM 723 C C . VAL A 1 95 ? 2.487 -10.112 16.997 1.00 91.00 95 VAL A C 1
ATOM 725 O O . VAL A 1 95 ? 3.554 -10.151 16.384 1.00 91.00 95 VAL A O 1
ATOM 728 N N . VAL A 1 96 ? 2.372 -10.532 18.260 1.00 89.88 96 VAL A N 1
ATOM 729 C CA . VAL A 1 96 ? 3.501 -11.086 19.028 1.00 89.88 96 VAL A CA 1
ATOM 730 C C . VAL A 1 96 ? 4.044 -12.359 18.373 1.00 89.88 96 VAL A C 1
ATOM 732 O O . VAL A 1 96 ? 5.257 -12.457 18.177 1.00 89.88 96 VAL A O 1
ATOM 735 N N . ASP A 1 97 ? 3.172 -13.282 17.964 1.00 90.38 97 ASP A N 1
ATOM 736 C CA . ASP A 1 97 ? 3.561 -14.540 17.312 1.00 90.38 97 ASP A CA 1
ATOM 737 C C . ASP A 1 97 ? 4.276 -14.288 15.975 1.00 90.38 97 ASP A C 1
ATOM 739 O O . ASP A 1 97 ? 5.331 -14.868 15.696 1.00 90.38 97 ASP A O 1
ATOM 743 N N . LEU A 1 98 ? 3.752 -13.363 15.164 1.00 90.31 98 LEU A N 1
ATOM 744 C CA . LEU A 1 98 ? 4.375 -12.953 13.904 1.00 90.31 98 LEU A CA 1
ATOM 745 C C . LEU A 1 98 ? 5.748 -12.313 14.142 1.00 90.31 98 LEU A C 1
ATOM 747 O O . LEU A 1 98 ? 6.718 -12.646 13.460 1.00 90.31 98 LEU A O 1
ATOM 751 N N . VAL A 1 99 ? 5.858 -11.420 15.130 1.00 89.50 99 VAL A N 1
ATOM 752 C CA . VAL A 1 99 ? 7.107 -10.715 15.453 1.00 89.50 99 VAL A CA 1
ATOM 753 C C . VAL A 1 99 ? 8.184 -11.645 16.006 1.00 89.50 99 VAL A C 1
ATOM 755 O O . VAL A 1 99 ? 9.368 -11.465 15.678 1.00 89.50 99 VAL A O 1
ATOM 758 N N . ALA A 1 100 ? 7.789 -12.642 16.796 1.00 86.62 100 ALA A N 1
ATOM 759 C CA . ALA A 1 100 ? 8.676 -13.692 17.283 1.00 86.62 100 ALA A CA 1
ATOM 760 C C . ALA A 1 100 ? 9.203 -14.560 16.126 1.00 86.62 100 ALA A C 1
ATOM 762 O O . ALA A 1 100 ? 10.400 -14.853 16.073 1.00 86.62 100 ALA A O 1
ATOM 763 N N . GLY A 1 101 ? 8.341 -14.891 15.156 1.00 83.81 101 GLY A N 1
ATOM 764 C CA . GLY A 1 101 ? 8.694 -15.689 13.978 1.00 83.81 101 GLY A CA 1
ATOM 765 C C . GLY A 1 101 ? 9.658 -15.015 12.991 1.00 83.81 101 GLY A C 1
ATOM 766 O O . GLY A 1 101 ? 10.274 -15.703 12.180 1.00 83.81 101 GLY A O 1
ATOM 767 N N . MET A 1 102 ? 9.838 -13.690 13.058 1.00 84.56 102 MET A N 1
ATOM 768 C CA . MET A 1 102 ? 10.743 -12.956 12.158 1.00 84.56 102 MET A CA 1
ATOM 769 C C . MET A 1 102 ? 12.240 -13.114 12.487 1.00 84.56 102 MET A C 1
ATOM 771 O O . MET A 1 102 ? 13.078 -12.732 11.673 1.00 84.56 102 MET A O 1
ATOM 775 N N . GLY A 1 103 ? 12.597 -13.666 13.654 1.00 77.06 103 GLY A N 1
ATOM 776 C CA . GLY A 1 103 ? 13.997 -13.830 14.072 1.00 77.06 103 GLY A CA 1
ATOM 777 C C . GLY A 1 103 ? 14.698 -12.512 14.437 1.00 77.06 103 GLY A C 1
ATOM 778 O O . GLY A 1 103 ? 14.171 -11.420 14.242 1.00 77.06 103 GLY A O 1
ATOM 779 N N . LEU A 1 104 ? 15.878 -12.567 15.051 1.00 68.81 104 LEU A N 1
ATOM 780 C CA . LEU A 1 104 ? 16.596 -11.351 15.453 1.00 68.81 104 LEU A CA 1
ATOM 781 C C . LEU A 1 104 ? 17.270 -10.693 14.247 1.00 68.81 104 LEU A C 1
ATOM 783 O O . LEU A 1 104 ? 17.867 -11.371 13.413 1.00 68.81 104 LEU A O 1
ATOM 787 N N . SER A 1 105 ? 17.209 -9.364 14.183 1.00 63.94 105 SER A N 1
ATOM 788 C CA . SER A 1 105 ? 17.927 -8.581 13.182 1.00 63.94 105 SER A CA 1
ATOM 789 C C . SER A 1 105 ? 19.423 -8.802 13.415 1.00 63.94 105 SER A C 1
ATOM 791 O O . SER A 1 105 ? 19.959 -8.377 14.439 1.00 63.94 105 SER A O 1
ATOM 793 N N . MET A 1 106 ? 20.109 -9.518 12.519 1.00 56.72 106 MET A N 1
ATOM 794 C CA . MET A 1 106 ? 21.567 -9.641 12.591 1.00 56.72 106 MET A CA 1
ATOM 795 C C . MET A 1 106 ? 22.168 -8.265 12.284 1.00 56.72 106 MET A C 1
ATOM 797 O O . MET A 1 106 ? 22.384 -7.903 11.130 1.00 56.72 106 MET A O 1
ATOM 801 N N . GLN A 1 107 ? 22.441 -7.494 13.336 1.00 52.44 107 GLN A N 1
ATOM 802 C CA . GLN A 1 107 ? 22.985 -6.130 13.283 1.00 52.44 107 GLN A CA 1
ATOM 803 C C . GLN A 1 107 ? 24.370 -6.038 12.603 1.00 52.44 107 GLN A C 1
ATOM 805 O O . GLN A 1 107 ? 24.866 -4.945 12.360 1.00 52.44 107 GLN A O 1
ATOM 810 N N . ASN A 1 108 ? 24.989 -7.167 12.241 1.00 44.59 108 ASN A N 1
ATOM 811 C CA . ASN A 1 108 ? 26.394 -7.243 11.838 1.00 44.59 108 ASN A CA 1
ATOM 812 C C . ASN A 1 108 ? 26.666 -7.130 10.324 1.00 44.59 108 ASN A C 1
ATOM 814 O O . ASN A 1 108 ? 27.818 -7.250 9.923 1.00 44.59 108 ASN A O 1
ATOM 818 N N . LEU A 1 109 ? 25.654 -6.909 9.473 1.00 49.84 109 LEU A N 1
ATOM 819 C CA . LEU A 1 109 ? 25.833 -6.862 8.004 1.00 49.84 109 LEU A CA 1
ATOM 820 C C . LEU A 1 109 ? 25.427 -5.531 7.346 1.00 49.84 109 LEU A C 1
ATOM 822 O O . LEU A 1 109 ? 25.564 -5.384 6.136 1.00 49.84 109 LEU A O 1
ATOM 826 N N . SER A 1 110 ? 24.919 -4.553 8.102 1.00 47.03 110 SER A N 1
ATOM 827 C CA . SER A 1 110 ? 24.337 -3.325 7.540 1.00 47.03 110 SER A CA 1
ATOM 828 C C . SER A 1 110 ? 25.111 -2.078 7.973 1.00 47.03 110 SER A C 1
ATOM 830 O O . SER A 1 110 ? 24.918 -1.589 9.079 1.00 47.03 110 SER A O 1
ATOM 832 N N . HIS A 1 111 ? 25.944 -1.519 7.092 1.00 48.41 111 HIS A N 1
ATOM 833 C CA . HIS A 1 111 ? 26.628 -0.236 7.331 1.00 48.41 111 HIS A CA 1
ATOM 834 C C . HIS A 1 111 ? 25.741 1.007 7.125 1.00 48.41 111 HIS A C 1
ATOM 836 O O . HIS A 1 111 ? 26.206 2.128 7.313 1.00 48.41 111 HIS A O 1
ATOM 842 N N . SER A 1 112 ? 24.463 0.851 6.777 1.00 50.12 112 SER A N 1
ATOM 843 C CA . SER A 1 112 ? 23.500 1.954 6.786 1.00 50.12 112 SER A CA 1
ATOM 844 C C . SER A 1 112 ? 22.060 1.431 6.826 1.00 50.12 112 SER A C 1
ATOM 846 O O . SER A 1 112 ? 21.713 0.493 6.107 1.00 50.12 112 SER A O 1
ATOM 848 N N . GLY A 1 113 ? 21.228 2.042 7.671 1.00 60.28 113 GLY A N 1
ATOM 849 C CA . GLY A 1 113 ? 19.771 1.907 7.627 1.00 60.28 113 GLY A CA 1
ATOM 850 C C . GLY A 1 113 ? 19.134 0.810 8.490 1.00 60.28 113 GLY A C 1
ATOM 851 O O . GLY A 1 113 ? 19.774 -0.134 8.949 1.00 60.28 113 GLY A O 1
ATOM 852 N N . GLN A 1 114 ? 17.828 0.986 8.697 1.00 70.38 114 GLN A N 1
ATOM 853 C CA . GLN A 1 114 ? 16.910 0.038 9.327 1.00 70.38 114 GLN A CA 1
ATOM 854 C C . GLN A 1 114 ? 16.775 -1.223 8.459 1.00 70.38 114 GLN A C 1
ATOM 856 O O . GLN A 1 114 ? 16.600 -1.115 7.243 1.00 70.38 114 GLN A O 1
ATOM 861 N N . THR A 1 115 ? 16.851 -2.420 9.052 1.00 84.69 115 THR A N 1
ATOM 862 C CA . THR A 1 115 ? 16.686 -3.662 8.276 1.00 84.69 115 THR A CA 1
ATOM 863 C C . THR A 1 115 ? 15.221 -3.863 7.862 1.00 84.69 115 THR A C 1
ATOM 865 O O . THR A 1 115 ? 14.319 -3.358 8.536 1.00 84.69 115 THR A O 1
ATOM 868 N N . PRO A 1 116 ? 14.930 -4.625 6.791 1.00 88.44 116 PRO A N 1
ATOM 869 C CA . PRO A 1 116 ? 13.553 -4.971 6.425 1.00 88.44 116 PRO A CA 1
ATOM 870 C C . PRO A 1 116 ? 12.738 -5.590 7.566 1.00 88.44 116 PRO A C 1
ATOM 872 O O . PRO A 1 116 ? 11.557 -5.274 7.723 1.00 88.44 116 PRO A O 1
ATOM 875 N N . VAL A 1 117 ? 13.383 -6.410 8.404 1.00 90.38 117 VAL A N 1
ATOM 876 C CA . VAL A 1 117 ? 12.781 -6.992 9.613 1.00 90.38 117 VAL A CA 1
ATOM 877 C C . VAL A 1 117 ? 12.411 -5.909 10.621 1.00 90.38 117 VAL A C 1
ATOM 879 O O . VAL A 1 117 ? 11.296 -5.911 11.142 1.00 90.38 117 VAL A O 1
ATOM 882 N N . ASP A 1 118 ? 13.307 -4.953 10.865 1.00 90.00 118 ASP A N 1
ATOM 883 C CA . ASP A 1 118 ? 13.032 -3.830 11.765 1.00 90.00 118 ASP A CA 1
ATOM 884 C C . ASP A 1 118 ? 11.887 -2.955 11.234 1.00 90.00 118 ASP A C 1
ATOM 886 O O . ASP A 1 118 ? 11.021 -2.557 12.011 1.00 90.00 118 ASP A O 1
ATOM 890 N N . LYS A 1 119 ? 11.829 -2.717 9.914 1.00 91.50 119 LYS A N 1
ATOM 891 C CA . LYS A 1 119 ? 10.750 -1.942 9.278 1.00 91.50 119 LYS A CA 1
ATOM 892 C C . LYS A 1 119 ? 9.395 -2.632 9.441 1.00 91.50 119 LYS A C 1
ATOM 894 O O . LYS A 1 119 ? 8.408 -1.981 9.782 1.00 91.50 119 LYS A O 1
ATOM 899 N N . LEU A 1 120 ? 9.331 -3.953 9.242 1.00 93.19 120 LEU A N 1
ATOM 900 C CA . LEU A 1 120 ? 8.092 -4.709 9.448 1.00 93.19 120 LEU A CA 1
ATOM 901 C C . LEU A 1 120 ? 7.681 -4.731 10.928 1.00 93.19 120 LEU A C 1
ATOM 903 O O . LEU A 1 120 ? 6.509 -4.528 11.242 1.00 93.19 120 LEU A O 1
ATOM 907 N N . ARG A 1 121 ? 8.636 -4.911 11.847 1.00 92.75 121 ARG A N 1
ATOM 908 C CA . ARG A 1 121 ? 8.382 -4.838 13.296 1.00 92.75 121 ARG A CA 1
ATOM 909 C C . ARG A 1 121 ? 7.815 -3.492 13.717 1.00 92.75 121 ARG A C 1
ATOM 911 O O . ARG A 1 121 ? 6.814 -3.451 14.427 1.00 92.75 121 ARG A O 1
ATOM 918 N N . GLU A 1 122 ? 8.429 -2.403 13.266 1.00 92.81 122 GLU A N 1
ATOM 919 C CA . GLU A 1 122 ? 7.948 -1.057 13.564 1.00 92.81 122 GLU A CA 1
ATOM 920 C C . GLU A 1 122 ? 6.552 -0.842 12.972 1.00 92.81 122 GLU A C 1
ATOM 922 O O . GLU A 1 122 ? 5.662 -0.358 13.670 1.00 92.81 122 GLU A O 1
ATOM 927 N N . SER A 1 123 ? 6.320 -1.290 11.736 1.00 94.00 123 SER A N 1
ATOM 928 C CA . SER A 1 123 ? 5.012 -1.184 11.079 1.00 94.00 123 SER A CA 1
ATOM 929 C C . SER A 1 123 ? 3.896 -1.883 11.859 1.00 94.00 123 SER A C 1
ATOM 931 O O . SER A 1 123 ? 2.775 -1.389 11.876 1.00 94.00 123 SER A O 1
ATOM 933 N N . LEU A 1 124 ? 4.181 -3.012 12.516 1.00 93.31 124 LEU A N 1
ATOM 934 C CA . LEU A 1 124 ? 3.189 -3.769 13.290 1.00 93.31 124 LEU A CA 1
ATOM 935 C C . LEU A 1 124 ? 3.078 -3.334 14.761 1.00 93.31 124 LEU A C 1
ATOM 937 O O . LEU A 1 124 ? 2.209 -3.825 15.476 1.00 93.31 124 LEU A O 1
ATOM 941 N N . SER A 1 125 ? 3.938 -2.423 15.224 1.00 91.62 125 SER A N 1
ATOM 942 C CA . SER A 1 125 ? 4.001 -2.023 16.638 1.00 91.62 125 SER A CA 1
ATOM 943 C C . SER A 1 125 ? 2.817 -1.169 17.101 1.00 91.62 125 SER A C 1
ATOM 945 O O . SER A 1 125 ? 2.424 -1.237 18.264 1.00 91.62 125 SER A O 1
ATOM 947 N N . SER A 1 126 ? 2.257 -0.346 16.212 1.00 92.50 126 SER A N 1
ATOM 948 C CA . SER A 1 126 ? 1.148 0.554 16.524 1.00 92.50 126 SER A CA 1
ATOM 949 C C . SER A 1 126 ? 0.365 0.931 15.268 1.00 92.50 126 SER A C 1
ATOM 951 O O . SER A 1 126 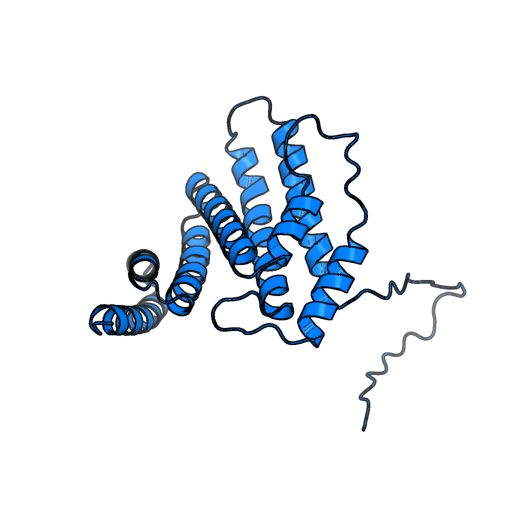? 0.890 0.876 14.156 1.00 92.50 126 SER A O 1
ATOM 953 N N . THR A 1 127 ? -0.881 1.376 15.440 1.00 92.88 127 THR A N 1
ATOM 954 C CA . THR A 1 127 ? -1.723 1.891 14.347 1.00 92.88 127 THR A CA 1
ATOM 955 C C . THR A 1 127 ? -1.096 3.112 13.660 1.00 92.88 127 THR A C 1
ATOM 957 O O . THR A 1 127 ? -1.208 3.267 12.444 1.00 92.88 127 THR A O 1
ATOM 960 N N . GLU A 1 128 ? -0.401 3.973 14.409 1.00 92.56 128 GLU A N 1
ATOM 961 C CA . GLU A 1 128 ? 0.267 5.160 13.858 1.00 92.56 128 GLU A CA 1
ATOM 962 C C . GLU A 1 128 ? 1.497 4.785 13.028 1.00 92.56 128 GLU A C 1
ATOM 964 O O . GLU A 1 128 ? 1.652 5.257 11.897 1.00 92.56 128 GLU A O 1
ATOM 969 N N . SER A 1 129 ? 2.333 3.883 13.553 1.00 94.25 129 SER A N 1
ATOM 970 C CA . SER A 1 129 ? 3.487 3.347 12.830 1.00 94.25 129 SER A CA 1
ATOM 971 C C . SER A 1 129 ? 3.037 2.615 11.571 1.00 94.25 129 SER A C 1
ATOM 973 O O . SER A 1 129 ? 3.601 2.847 10.501 1.00 94.25 129 SER A O 1
ATOM 975 N N . PHE A 1 130 ? 1.986 1.796 11.666 1.00 95.50 130 PHE A N 1
ATOM 976 C CA . PHE A 1 130 ? 1.385 1.119 10.521 1.00 95.50 130 PHE A CA 1
ATOM 977 C C . PHE A 1 130 ? 0.961 2.118 9.445 1.00 95.50 130 PHE A C 1
ATOM 979 O O . PHE A 1 130 ? 1.380 2.000 8.294 1.00 95.50 130 PHE A O 1
ATOM 986 N N . LYS A 1 131 ? 0.181 3.139 9.827 1.00 95.25 131 LYS A N 1
ATOM 987 C CA . LYS A 1 131 ? -0.285 4.196 8.920 1.00 95.25 131 LYS A CA 1
ATOM 988 C C . LYS A 1 131 ? 0.883 4.861 8.196 1.00 95.25 131 LYS A C 1
ATOM 990 O O . LYS A 1 131 ? 0.829 4.998 6.978 1.00 95.25 131 LYS A O 1
ATOM 995 N N . LYS A 1 132 ? 1.933 5.252 8.921 1.00 95.56 132 LYS A N 1
ATOM 996 C CA . LYS A 1 132 ? 3.124 5.889 8.339 1.00 95.56 132 LYS A CA 1
ATOM 997 C C . LYS A 1 132 ? 3.773 5.000 7.273 1.00 95.56 132 LYS A C 1
ATOM 999 O O . LYS A 1 132 ? 3.957 5.444 6.144 1.00 95.56 132 LYS A O 1
ATOM 1004 N N . HIS A 1 133 ? 4.076 3.751 7.619 1.00 95.38 133 HIS A N 1
ATOM 1005 C CA . HIS A 1 133 ? 4.776 2.826 6.723 1.00 95.38 133 HIS A CA 1
ATOM 1006 C C . HIS A 1 133 ? 3.915 2.388 5.535 1.00 95.38 133 HIS A C 1
ATOM 1008 O O . HIS A 1 133 ? 4.420 2.244 4.424 1.00 95.38 133 HIS A O 1
ATOM 1014 N N . TYR A 1 134 ? 2.611 2.207 5.749 1.00 96.75 134 TYR A N 1
ATOM 1015 C CA . TYR A 1 134 ? 1.662 1.900 4.684 1.00 96.75 134 TYR A CA 1
ATOM 1016 C C . TYR A 1 134 ? 1.587 3.031 3.654 1.00 96.75 134 TYR A C 1
ATOM 1018 O O . TYR A 1 134 ? 1.725 2.775 2.460 1.00 96.75 134 TYR A O 1
ATOM 1026 N N . LEU A 1 135 ? 1.437 4.281 4.110 1.00 96.44 135 LEU A N 1
ATOM 1027 C CA . LEU A 1 135 ? 1.406 5.443 3.221 1.00 96.44 135 LEU A CA 1
ATOM 1028 C C . LEU A 1 135 ? 2.725 5.608 2.458 1.00 96.44 135 LEU A C 1
ATOM 1030 O O . LEU A 1 135 ? 2.690 5.805 1.247 1.00 96.44 135 LEU A O 1
ATOM 1034 N N . GLU A 1 136 ? 3.869 5.441 3.128 1.00 96.12 136 GLU A N 1
ATOM 1035 C CA . GLU A 1 136 ? 5.188 5.492 2.486 1.00 96.12 136 GLU A CA 1
ATOM 1036 C C . GLU A 1 136 ? 5.300 4.465 1.346 1.00 96.12 136 GLU A C 1
ATOM 1038 O O . GLU A 1 136 ? 5.731 4.801 0.245 1.00 96.12 136 GLU A O 1
ATOM 1043 N N . LEU A 1 137 ? 4.868 3.219 1.569 1.00 96.06 137 LEU A N 1
ATOM 1044 C CA . LEU A 1 137 ? 4.904 2.179 0.536 1.00 96.06 137 LEU A CA 1
ATOM 1045 C C . LEU A 1 137 ? 3.969 2.477 -0.636 1.00 96.06 137 LEU A C 1
ATOM 1047 O O . LEU A 1 137 ? 4.354 2.264 -1.787 1.00 96.06 137 LEU A O 1
ATOM 1051 N N . CYS A 1 138 ? 2.765 2.981 -0.362 1.00 97.12 138 CYS A N 1
ATOM 1052 C CA . CYS A 1 138 ? 1.840 3.404 -1.409 1.00 97.12 138 CYS A CA 1
ATOM 1053 C C . CYS A 1 138 ? 2.431 4.550 -2.240 1.00 97.12 138 CYS A C 1
ATOM 1055 O O . CYS A 1 138 ? 2.365 4.507 -3.468 1.00 97.12 138 CYS A O 1
ATOM 1057 N N . GLU A 1 139 ? 3.058 5.541 -1.602 1.00 96.19 139 GLU A N 1
ATOM 1058 C CA . GLU A 1 139 ? 3.734 6.649 -2.285 1.00 96.19 139 GLU A CA 1
ATOM 1059 C C . GLU A 1 139 ? 4.898 6.159 -3.155 1.00 96.19 139 GLU A C 1
ATOM 1061 O O . GLU A 1 139 ? 4.990 6.554 -4.320 1.00 96.19 139 GLU A O 1
ATOM 1066 N N . GLN A 1 140 ? 5.739 5.252 -2.641 1.00 95.44 140 GLN A N 1
ATOM 1067 C CA . GLN A 1 140 ? 6.824 4.639 -3.418 1.00 95.44 140 GLN A CA 1
ATOM 1068 C C . GLN A 1 140 ? 6.280 3.862 -4.625 1.00 95.44 140 GLN A C 1
ATOM 1070 O O . GLN A 1 140 ? 6.749 4.056 -5.750 1.00 95.44 140 GLN A O 1
ATOM 1075 N N . ALA A 1 141 ? 5.250 3.033 -4.433 1.00 96.94 141 ALA A N 1
ATOM 1076 C CA . ALA A 1 141 ? 4.627 2.265 -5.509 1.00 96.94 141 ALA A CA 1
ATOM 1077 C C . ALA A 1 141 ? 4.004 3.181 -6.578 1.00 96.94 141 ALA A C 1
ATOM 1079 O O . ALA A 1 141 ? 4.275 3.033 -7.773 1.00 96.94 141 ALA A O 1
ATOM 1080 N N . MET A 1 142 ? 3.215 4.174 -6.159 1.00 97.00 142 MET A N 1
ATOM 1081 C CA . MET A 1 142 ? 2.599 5.153 -7.057 1.00 97.00 142 MET A CA 1
ATOM 1082 C C . MET A 1 142 ? 3.636 5.979 -7.811 1.00 97.00 142 MET A C 1
ATOM 1084 O O . MET A 1 142 ? 3.492 6.176 -9.019 1.00 97.00 142 MET A O 1
ATOM 1088 N N . GLY A 1 143 ? 4.662 6.472 -7.115 1.00 95.81 143 GLY A N 1
ATOM 1089 C CA . GLY A 1 143 ? 5.751 7.248 -7.703 1.00 95.81 143 GLY A CA 1
ATOM 1090 C C . GLY A 1 143 ? 6.504 6.439 -8.753 1.00 95.81 143 GLY A C 1
ATOM 1091 O O . GLY A 1 143 ? 6.683 6.911 -9.876 1.00 95.81 143 GLY A O 1
ATOM 1092 N N . THR A 1 144 ? 6.834 5.187 -8.432 1.00 95.25 144 THR A N 1
ATOM 1093 C CA . THR A 1 144 ? 7.523 4.276 -9.356 1.00 95.25 144 THR A CA 1
ATOM 1094 C C . THR A 1 144 ? 6.668 3.990 -10.591 1.00 95.25 144 THR A C 1
ATOM 1096 O O . THR A 1 144 ? 7.159 4.114 -11.712 1.00 95.25 144 THR A O 1
ATOM 1099 N N . TYR A 1 145 ? 5.371 3.697 -10.428 1.00 97.00 145 TYR A N 1
ATOM 1100 C CA . TYR A 1 145 ? 4.462 3.495 -11.562 1.00 97.00 145 TYR A CA 1
ATOM 1101 C C . TYR A 1 145 ? 4.311 4.739 -12.443 1.00 97.00 145 TYR A C 1
ATOM 1103 O O . TYR A 1 145 ? 4.296 4.614 -13.668 1.00 97.00 145 TYR A O 1
ATOM 1111 N N . LYS A 1 146 ? 4.214 5.935 -11.847 1.00 95.81 146 LYS A N 1
ATOM 1112 C CA . LYS A 1 146 ? 4.159 7.201 -12.596 1.00 95.81 146 LYS A CA 1
ATOM 1113 C C . LYS A 1 146 ? 5.443 7.438 -13.387 1.00 95.81 146 LYS A C 1
ATOM 1115 O O . LYS A 1 146 ? 5.359 7.838 -14.544 1.00 95.81 146 LYS A O 1
ATOM 1120 N N . TYR A 1 147 ? 6.599 7.165 -12.784 1.00 95.00 147 TYR A N 1
ATOM 1121 C CA . TYR A 1 147 ? 7.903 7.345 -13.420 1.00 95.00 147 TYR A CA 1
ATOM 1122 C C . TYR A 1 147 ? 8.050 6.495 -14.691 1.00 95.00 147 TYR A C 1
ATOM 1124 O O . TYR A 1 147 ? 8.472 7.011 -15.719 1.00 95.00 147 TYR A O 1
ATOM 1132 N N . ILE A 1 148 ? 7.590 5.239 -14.668 1.00 95.12 148 ILE A N 1
ATOM 1133 C CA . ILE A 1 148 ? 7.594 4.345 -15.845 1.00 95.12 148 ILE A CA 1
ATOM 1134 C C . ILE A 1 148 ? 6.366 4.513 -16.764 1.00 95.12 148 ILE A C 1
ATOM 1136 O O . ILE A 1 148 ? 6.072 3.642 -17.584 1.00 95.12 148 ILE A O 1
ATOM 1140 N N . GLY A 1 149 ? 5.575 5.578 -16.587 1.00 94.50 149 GLY A N 1
ATOM 1141 C CA . GLY A 1 149 ? 4.407 5.884 -17.422 1.00 94.50 149 GLY A CA 1
ATOM 1142 C C . GLY A 1 149 ? 3.182 4.977 -17.224 1.00 94.50 149 GLY A C 1
ATOM 1143 O O . GLY A 1 149 ? 2.213 5.065 -17.981 1.00 94.50 149 GLY A O 1
ATOM 1144 N N . ARG A 1 150 ? 3.159 4.116 -16.199 1.00 95.75 150 ARG A N 1
ATOM 1145 C CA . ARG A 1 150 ? 2.015 3.242 -15.869 1.00 95.75 150 ARG A CA 1
ATOM 1146 C C . ARG A 1 150 ? 0.995 3.960 -14.984 1.00 95.75 150 ARG A C 1
ATOM 1148 O O . ARG A 1 150 ? 0.719 3.558 -13.853 1.00 95.75 150 ARG A O 1
ATOM 1155 N N . PHE A 1 151 ? 0.393 5.020 -15.519 1.00 95.25 151 PHE A N 1
ATOM 1156 C CA . PHE A 1 151 ? -0.526 5.883 -14.768 1.00 95.25 151 PHE A CA 1
ATOM 1157 C C . PHE A 1 151 ? -1.750 5.147 -14.214 1.00 95.25 151 PHE A C 1
ATOM 1159 O O . PHE A 1 151 ? -2.111 5.393 -13.068 1.00 95.25 151 PHE A O 1
ATOM 1166 N N . ARG A 1 152 ? -2.337 4.197 -14.960 1.00 95.50 152 ARG A N 1
ATOM 1167 C CA . ARG A 1 152 ? -3.474 3.386 -14.481 1.00 95.50 152 ARG A CA 1
ATOM 1168 C C . ARG A 1 152 ? -3.160 2.659 -13.175 1.00 95.50 152 ARG A C 1
ATOM 1170 O O . ARG A 1 152 ? -3.936 2.750 -12.232 1.00 95.50 152 ARG A O 1
ATOM 1177 N N . SER A 1 153 ? -2.003 2.000 -13.090 1.00 96.50 153 SER A N 1
ATOM 1178 C CA . SER A 1 153 ? -1.556 1.305 -11.876 1.00 96.50 153 SER A CA 1
ATOM 1179 C C . SER A 1 153 ? -1.390 2.273 -10.704 1.00 96.50 153 SER A C 1
ATOM 1181 O O . SER A 1 153 ? -1.850 1.988 -9.603 1.00 96.50 153 SER A O 1
ATOM 1183 N N . ALA A 1 154 ? -0.824 3.459 -10.948 1.00 97.06 154 ALA A N 1
ATOM 1184 C CA . ALA A 1 154 ? -0.732 4.493 -9.921 1.00 97.06 154 ALA A CA 1
ATOM 1185 C C . ALA A 1 1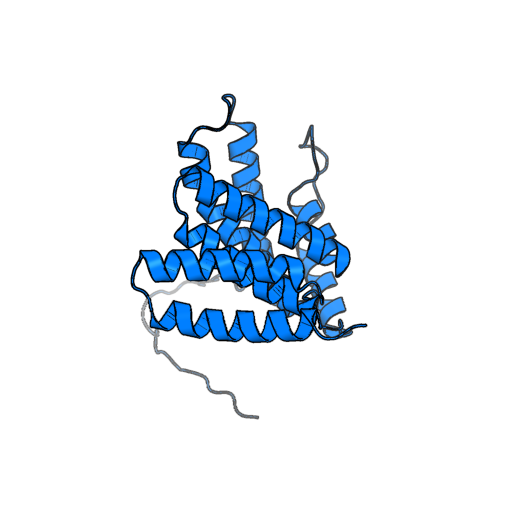54 ? -2.113 5.011 -9.473 1.00 97.06 154 ALA A C 1
ATOM 1187 O O . ALA A 1 154 ? -2.300 5.290 -8.292 1.00 97.06 154 ALA A O 1
ATOM 1188 N N . ARG A 1 155 ? -3.089 5.139 -10.385 1.00 95.56 155 ARG A N 1
ATOM 1189 C CA . ARG A 1 155 ? -4.464 5.549 -10.040 1.00 95.56 155 ARG A CA 1
ATOM 1190 C C . ARG A 1 155 ? -5.209 4.489 -9.240 1.00 95.56 155 ARG A C 1
ATOM 1192 O O . ARG A 1 155 ? -5.903 4.858 -8.303 1.00 95.56 155 ARG A O 1
ATOM 1199 N N . MET A 1 156 ? -5.000 3.205 -9.529 1.00 95.56 156 MET A N 1
ATOM 1200 C CA . MET A 1 156 ? -5.575 2.121 -8.725 1.00 95.56 156 MET A CA 1
ATOM 1201 C C . MET A 1 156 ? -5.124 2.197 -7.260 1.00 95.56 156 MET A C 1
ATOM 1203 O O . MET A 1 156 ? -5.964 2.142 -6.371 1.00 95.56 156 MET A O 1
ATOM 1207 N N . ILE A 1 157 ? -3.831 2.424 -7.003 1.00 97.19 157 ILE A N 1
ATOM 1208 C CA . ILE A 1 157 ? -3.335 2.640 -5.630 1.00 97.19 157 ILE A CA 1
ATOM 1209 C C . ILE A 1 157 ? -3.908 3.940 -5.042 1.00 97.19 157 ILE A C 1
ATOM 1211 O O . ILE A 1 157 ? -4.251 3.994 -3.865 1.00 97.19 157 ILE A O 1
ATOM 1215 N N . GLY A 1 158 ? -4.067 4.983 -5.863 1.00 96.88 158 GLY A N 1
ATOM 1216 C CA . GLY A 1 158 ? -4.728 6.226 -5.461 1.00 96.88 158 GLY A CA 1
ATOM 1217 C C . GLY A 1 158 ? -6.159 6.017 -4.955 1.00 96.88 158 GLY A C 1
ATOM 1218 O O . GLY A 1 158 ? -6.524 6.603 -3.942 1.00 96.88 158 GLY A O 1
ATOM 1219 N N . LEU A 1 159 ? -6.950 5.153 -5.597 1.00 96.06 159 LEU A N 1
ATOM 1220 C CA . LEU A 1 159 ? -8.289 4.789 -5.115 1.00 96.06 159 LEU A CA 1
ATOM 1221 C C . LEU A 1 159 ? -8.229 4.070 -3.761 1.00 96.06 159 LEU A C 1
ATOM 1223 O O . LEU A 1 159 ? -8.984 4.408 -2.854 1.00 96.06 159 LEU A O 1
ATOM 1227 N N . GLU A 1 160 ? -7.281 3.146 -3.578 1.00 95.25 160 GLU A N 1
ATOM 1228 C CA . GLU A 1 160 ? -7.074 2.492 -2.277 1.00 95.25 160 GLU A CA 1
ATOM 1229 C C . GLU A 1 160 ? -6.682 3.493 -1.175 1.00 95.25 160 GLU A C 1
ATOM 1231 O O . GLU A 1 160 ? -7.096 3.350 -0.020 1.00 95.25 160 GLU A O 1
ATOM 1236 N N . LEU A 1 161 ? -5.897 4.519 -1.522 1.00 96.38 161 LEU A N 1
ATOM 1237 C CA . LEU A 1 161 ? -5.570 5.618 -0.617 1.00 96.38 161 LEU A CA 1
ATOM 1238 C C . LEU A 1 161 ? -6.775 6.513 -0.337 1.00 96.38 161 LEU A C 1
ATOM 1240 O O . LEU A 1 161 ? -6.925 6.937 0.804 1.00 96.38 161 LEU A O 1
ATOM 1244 N N . ALA A 1 162 ? -7.639 6.779 -1.317 1.00 95.94 162 ALA A N 1
ATOM 1245 C CA . ALA A 1 162 ? -8.868 7.537 -1.098 1.00 95.94 162 ALA A CA 1
ATOM 1246 C C . ALA A 1 162 ? -9.744 6.860 -0.034 1.00 95.94 162 ALA A C 1
ATOM 1248 O O . ALA A 1 162 ? -10.101 7.497 0.957 1.00 95.94 162 ALA A O 1
ATOM 1249 N N . ASP A 1 163 ? -9.974 5.551 -0.162 1.00 93.75 163 ASP A N 1
ATOM 1250 C CA . ASP A 1 163 ? -10.707 4.762 0.836 1.00 93.75 163 ASP A CA 1
ATOM 1251 C C . ASP A 1 163 ? -10.038 4.810 2.217 1.00 93.75 163 ASP A C 1
ATOM 1253 O O . ASP A 1 163 ? -10.702 4.877 3.255 1.00 93.75 163 ASP A O 1
ATOM 1257 N N . PHE A 1 164 ? -8.704 4.758 2.251 1.00 94.50 164 PHE A N 1
ATOM 1258 C CA . PHE A 1 164 ? -7.943 4.851 3.494 1.00 94.50 164 PHE A CA 1
ATOM 1259 C C . PHE A 1 164 ? -8.095 6.231 4.152 1.00 94.50 164 PHE A C 1
ATOM 1261 O O . PHE A 1 164 ? -8.322 6.312 5.362 1.00 94.50 164 PHE A O 1
ATOM 1268 N N . TYR A 1 165 ? -8.001 7.304 3.363 1.00 95.12 165 TYR A N 1
ATOM 1269 C CA . TYR A 1 165 ? -8.131 8.691 3.807 1.00 95.12 165 TYR A CA 1
ATOM 1270 C C . TYR A 1 165 ? -9.539 9.004 4.323 1.00 95.12 165 TYR A C 1
ATOM 1272 O O . TYR A 1 165 ? -9.684 9.591 5.398 1.00 95.12 165 TYR A O 1
ATOM 1280 N N . MET A 1 166 ? -10.565 8.493 3.644 1.00 92.62 166 MET A N 1
ATOM 1281 C CA . MET A 1 166 ? -11.954 8.561 4.102 1.00 92.62 166 MET A CA 1
ATOM 1282 C C . MET A 1 166 ? -12.131 7.916 5.484 1.00 92.62 166 MET A C 1
ATOM 1284 O O . MET A 1 166 ? -12.763 8.492 6.369 1.00 92.62 166 MET A O 1
ATOM 1288 N N . LYS A 1 167 ? -11.506 6.756 5.732 1.00 91.56 167 LYS A N 1
ATOM 1289 C CA . LYS A 1 167 ? -11.602 6.065 7.033 1.00 91.56 167 LYS A CA 1
ATOM 1290 C C . LYS A 1 167 ? -10.859 6.758 8.175 1.00 91.56 167 LYS A C 1
ATOM 1292 O O . LYS A 1 167 ? -11.259 6.597 9.325 1.00 91.56 167 LYS A O 1
ATOM 1297 N N . ILE A 1 168 ? -9.790 7.509 7.895 1.00 91.31 168 ILE A N 1
ATOM 1298 C CA . ILE A 1 168 ? -9.100 8.324 8.916 1.00 91.31 168 ILE A CA 1
ATOM 1299 C C . ILE A 1 168 ? -9.713 9.720 9.084 1.00 91.31 168 ILE A C 1
ATOM 1301 O O . ILE A 1 168 ? -9.138 10.523 9.817 1.00 91.31 168 ILE A O 1
ATOM 1305 N N . LYS A 1 169 ? -10.850 9.999 8.429 1.00 89.94 169 LYS A N 1
ATOM 1306 C CA . LYS A 1 169 ? -11.526 11.304 8.424 1.00 89.94 169 LYS A CA 1
ATOM 1307 C C . LYS A 1 169 ? -10.662 12.446 7.870 1.00 89.94 169 LYS A C 1
ATOM 1309 O O . LYS A 1 169 ? -10.688 13.554 8.388 1.00 89.94 169 LYS A O 1
ATOM 1314 N N . ASP A 1 170 ? -9.905 12.178 6.807 1.00 91.06 170 ASP A N 1
ATOM 1315 C CA . ASP A 1 170 ? -9.188 13.204 6.033 1.00 91.06 170 ASP A CA 1
ATOM 1316 C C . ASP A 1 170 ? -9.724 13.234 4.586 1.00 91.06 170 ASP A C 1
ATOM 1318 O O . ASP A 1 170 ? -9.060 12.757 3.657 1.00 91.06 170 ASP A O 1
ATOM 1322 N N . PRO A 1 171 ? -10.961 13.727 4.376 1.00 92.25 171 PRO A N 1
ATOM 1323 C CA . PRO A 1 171 ? -11.607 13.703 3.064 1.00 92.25 171 PRO A CA 1
ATOM 1324 C C . PRO A 1 171 ? -10.894 14.596 2.033 1.00 92.25 171 PRO A C 1
ATOM 1326 O O . PRO A 1 171 ? -10.874 14.273 0.847 1.00 92.25 171 PRO A O 1
ATOM 1329 N N . THR A 1 172 ? -10.202 15.657 2.460 1.00 92.31 172 THR A N 1
ATOM 1330 C CA . THR A 1 172 ? -9.465 16.572 1.567 1.00 92.31 172 THR A CA 1
ATOM 1331 C C . THR A 1 172 ? -8.401 15.848 0.739 1.00 92.31 172 THR A C 1
ATOM 1333 O O . THR A 1 172 ? -8.209 16.122 -0.450 1.00 92.31 172 THR A O 1
ATOM 1336 N N . ARG A 1 173 ? -7.682 14.894 1.344 1.00 91.88 173 ARG A N 1
ATOM 1337 C CA . ARG A 1 173 ? -6.697 14.090 0.604 1.00 91.88 173 ARG A CA 1
ATOM 1338 C C . ARG A 1 173 ? -7.362 13.060 -0.299 1.00 91.88 173 ARG A C 1
ATOM 1340 O O . ARG A 1 173 ? -6.861 12.830 -1.399 1.00 91.88 173 ARG A O 1
ATOM 1347 N N . ALA A 1 174 ? -8.474 12.471 0.138 1.00 94.88 174 ALA A N 1
ATOM 1348 C CA . ALA A 1 174 ? -9.223 11.497 -0.649 1.00 94.88 174 ALA A CA 1
ATOM 1349 C C . ALA A 1 174 ? -9.783 12.108 -1.945 1.00 94.88 174 ALA A C 1
ATOM 1351 O O . ALA A 1 174 ? -9.636 11.505 -3.010 1.00 94.88 174 ALA A O 1
ATOM 1352 N N . GLU A 1 175 ? -10.338 13.322 -1.876 1.00 95.31 175 GLU A N 1
ATOM 1353 C CA . GLU A 1 175 ? -10.939 14.023 -3.019 1.00 95.31 175 GLU A CA 1
ATOM 1354 C C . GLU A 1 175 ? -9.981 14.113 -4.218 1.00 95.31 175 GLU A C 1
ATOM 1356 O O . GLU A 1 175 ? -10.351 13.775 -5.344 1.00 95.31 175 GLU A O 1
ATOM 1361 N N . ASN A 1 176 ? -8.720 14.485 -3.976 1.00 95.06 176 ASN A N 1
ATOM 1362 C CA . ASN A 1 176 ? -7.716 14.614 -5.034 1.00 95.06 176 ASN A CA 1
ATOM 1363 C C . ASN A 1 176 ? -7.485 13.294 -5.790 1.00 95.06 176 ASN A C 1
ATOM 1365 O O . ASN A 1 176 ? -7.387 13.291 -7.019 1.00 95.06 176 ASN A O 1
ATOM 1369 N N . PHE A 1 177 ? -7.432 12.162 -5.080 1.00 96.69 177 PHE A N 1
ATOM 1370 C CA . PHE A 1 177 ? -7.263 10.848 -5.708 1.00 96.69 177 PHE A CA 1
ATOM 1371 C C . PHE A 1 177 ? -8.501 10.414 -6.505 1.00 96.69 177 PHE A C 1
ATOM 1373 O O . PHE A 1 177 ? -8.361 9.800 -7.571 1.00 96.69 177 PHE A O 1
ATOM 1380 N N . LEU A 1 178 ? -9.700 10.748 -6.019 1.00 97.00 178 LEU A N 1
ATOM 1381 C CA . LEU A 1 178 ? -10.966 10.445 -6.693 1.00 97.00 178 LEU A CA 1
ATOM 1382 C C . LEU A 1 178 ? -11.110 11.254 -7.988 1.00 97.00 178 LEU A C 1
ATOM 1384 O O . LEU A 1 178 ? -11.373 10.674 -9.043 1.00 97.00 178 LEU A O 1
ATOM 1388 N N . LEU A 1 179 ? -10.851 12.565 -7.943 1.00 96.62 179 LEU A N 1
ATOM 1389 C CA . LEU A 1 179 ? -10.883 13.444 -9.119 1.00 96.62 179 LEU A CA 1
ATOM 1390 C C . LEU A 1 179 ? -9.891 12.996 -10.199 1.00 96.62 179 LEU A C 1
ATOM 1392 O O . LEU A 1 179 ? -10.241 12.910 -11.380 1.00 96.62 179 LEU A O 1
ATOM 1396 N N . ASP A 1 180 ? -8.667 12.655 -9.794 1.00 95.50 180 ASP A N 1
ATOM 1397 C CA . ASP A 1 180 ? -7.634 12.133 -10.690 1.00 95.50 180 ASP A CA 1
ATOM 1398 C C . ASP A 1 180 ? -8.071 10.837 -11.398 1.00 95.50 180 ASP A C 1
ATOM 1400 O O . ASP A 1 180 ? -7.752 10.626 -12.574 1.00 95.50 180 ASP A O 1
ATOM 1404 N N . SER A 1 181 ? -8.802 9.973 -10.690 1.00 95.38 181 SER A N 1
ATOM 1405 C CA . SER A 1 181 ? -9.299 8.698 -11.217 1.00 95.38 181 SER A CA 1
ATOM 1406 C C . SER A 1 181 ? -10.489 8.897 -12.158 1.00 95.38 181 SER A C 1
ATOM 1408 O O . SER A 1 181 ? -10.507 8.319 -13.245 1.00 95.38 181 SER A O 1
ATOM 1410 N N . ILE A 1 182 ? -11.427 9.788 -11.814 1.00 96.44 182 ILE A N 1
ATOM 1411 C CA . ILE A 1 182 ? -12.553 10.172 -12.684 1.00 96.44 182 ILE A CA 1
ATOM 1412 C C . ILE A 1 182 ? -12.034 10.740 -14.006 1.00 96.44 182 ILE A C 1
ATOM 1414 O O . ILE A 1 182 ? -12.479 10.318 -15.075 1.00 96.44 182 ILE A O 1
AT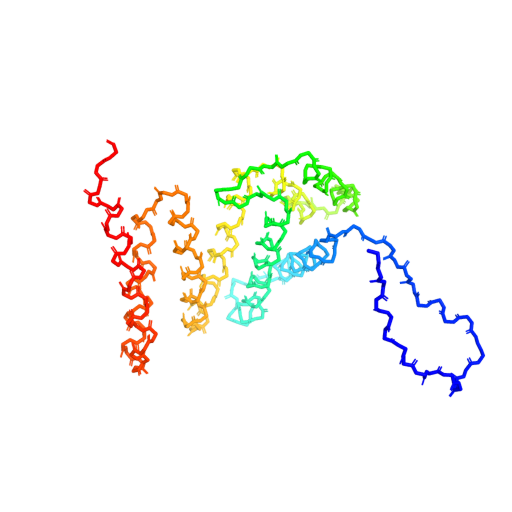OM 1418 N N . LYS A 1 183 ? -11.053 11.650 -13.952 1.00 96.25 183 LYS A N 1
ATOM 1419 C CA . LYS A 1 183 ? -10.450 12.241 -15.153 1.00 96.25 183 LYS A CA 1
ATOM 1420 C C . LYS A 1 183 ? -9.835 11.176 -16.062 1.00 96.25 183 LYS A C 1
ATOM 1422 O O . LYS A 1 183 ? -10.037 11.227 -17.274 1.00 96.25 183 LYS A O 1
ATOM 1427 N N . MET A 1 184 ? -9.119 10.205 -15.490 1.00 95.81 184 MET A N 1
ATOM 1428 C CA . MET A 1 184 ? -8.558 9.078 -16.242 1.00 95.81 184 MET A CA 1
ATOM 1429 C C . MET A 1 184 ? -9.666 8.245 -16.901 1.00 95.81 184 MET A C 1
ATOM 1431 O O . MET A 1 184 ? -9.613 8.003 -18.104 1.00 95.81 184 MET A O 1
ATOM 1435 N N . TYR A 1 185 ? -10.696 7.851 -16.147 1.00 96.62 185 TYR A N 1
ATOM 1436 C CA . TYR A 1 185 ? -11.799 7.052 -16.684 1.00 96.62 185 TYR A CA 1
ATOM 1437 C C . TYR A 1 185 ? -12.569 7.772 -17.793 1.00 96.62 185 TYR A C 1
ATOM 1439 O O . TYR A 1 185 ? -12.927 7.146 -18.788 1.00 96.62 185 TYR A O 1
ATOM 1447 N N . GLN A 1 186 ? -12.769 9.086 -17.683 1.00 95.75 186 GLN A N 1
ATOM 1448 C CA . GLN A 1 186 ? -13.397 9.883 -18.738 1.00 95.75 186 GLN A CA 1
ATOM 1449 C C . GLN A 1 186 ? -12.539 9.950 -20.006 1.00 95.75 186 GLN A C 1
ATOM 1451 O O . GLN A 1 186 ? -13.060 9.747 -21.101 1.00 95.75 186 GLN A O 1
ATOM 1456 N N . GLN A 1 187 ? -11.230 10.190 -19.870 1.00 95.50 187 GLN A N 1
ATOM 1457 C CA . GLN A 1 187 ? -10.301 10.226 -21.008 1.00 95.50 187 GLN A CA 1
ATOM 1458 C C . GLN A 1 187 ? -10.238 8.886 -21.754 1.00 95.50 187 GLN A C 1
ATOM 1460 O O . GLN A 1 187 ? -10.042 8.860 -22.967 1.00 95.50 187 GLN A O 1
ATOM 1465 N N . GLU A 1 188 ? -10.433 7.782 -21.038 1.00 94.69 188 GLU A N 1
ATOM 1466 C CA . GLU A 1 188 ? -10.379 6.422 -21.577 1.00 94.69 188 GLU A CA 1
ATOM 1467 C C . GLU A 1 188 ? -11.757 5.835 -21.924 1.00 94.69 188 GLU A C 1
ATOM 1469 O O . GLU A 1 188 ? -11.850 4.678 -22.331 1.00 94.69 188 GLU A O 1
ATOM 1474 N N . SER A 1 189 ? -12.828 6.629 -21.808 1.00 96.31 189 SER A N 1
ATOM 1475 C CA . SER A 1 189 ? -14.216 6.216 -22.085 1.00 96.31 189 SER A CA 1
ATOM 1476 C C . SER A 1 189 ? -14.737 5.069 -21.197 1.00 96.31 189 SER A C 1
ATOM 1478 O O . SER A 1 189 ? -15.608 4.296 -21.595 1.00 96.31 189 SER A O 1
ATOM 1480 N N . TRP A 1 190 ? -14.240 4.953 -19.962 1.00 96.19 190 TRP A N 1
ATOM 1481 C CA . TRP A 1 190 ? -14.721 4.003 -18.948 1.00 96.19 190 TRP A CA 1
ATOM 1482 C C . TRP A 1 190 ? -15.822 4.628 -18.082 1.00 96.19 190 TRP A C 1
ATOM 1484 O O . TRP A 1 190 ? -15.680 4.786 -16.869 1.00 96.19 190 TRP A O 1
ATOM 1494 N N . HIS A 1 191 ? -16.938 4.995 -18.716 1.00 94.81 191 HIS A N 1
ATOM 1495 C CA . HIS A 1 191 ? -18.011 5.776 -18.086 1.00 94.81 191 HIS A CA 1
ATOM 1496 C C . HIS A 1 191 ? -18.595 5.122 -16.828 1.00 94.81 191 HIS A C 1
ATOM 1498 O O . HIS A 1 191 ? -18.698 5.781 -15.803 1.00 94.81 191 HIS A O 1
ATOM 1504 N N . HIS A 1 192 ? -18.855 3.812 -16.848 1.00 95.94 192 HIS A N 1
ATOM 1505 C CA . HIS A 1 192 ? -19.377 3.107 -15.670 1.00 95.94 192 HIS A CA 1
ATOM 1506 C C . HIS A 1 192 ? -18.459 3.197 -14.440 1.00 95.94 192 HIS A C 1
ATOM 1508 O O . HIS A 1 192 ? -18.944 3.300 -13.315 1.00 95.94 192 HIS A O 1
ATOM 1514 N N . LEU A 1 193 ? -17.137 3.173 -14.638 1.00 94.88 193 LEU A N 1
ATOM 1515 C CA . LEU A 1 193 ? -16.175 3.318 -13.542 1.00 94.88 193 LEU A CA 1
ATOM 1516 C C . LEU A 1 193 ? -16.094 4.771 -13.058 1.00 94.88 193 LEU A C 1
ATOM 1518 O O . LEU A 1 193 ? -15.980 5.012 -11.854 1.00 94.88 193 LEU A O 1
ATOM 1522 N N . ALA A 1 194 ? -16.194 5.734 -13.980 1.00 96.00 194 ALA A N 1
ATOM 1523 C CA . ALA A 1 194 ? -16.280 7.151 -13.643 1.00 96.00 194 ALA A CA 1
ATOM 1524 C C . ALA A 1 194 ? -17.517 7.441 -12.780 1.00 96.00 194 ALA A C 1
ATOM 1526 O O . ALA A 1 194 ? -17.367 8.026 -11.711 1.00 96.00 194 ALA A O 1
ATOM 1527 N N . ASP A 1 195 ? -18.695 6.961 -13.185 1.00 95.25 195 ASP A N 1
ATOM 1528 C CA . ASP A 1 195 ? -19.951 7.144 -12.448 1.00 95.25 195 ASP A CA 1
ATOM 1529 C C . ASP A 1 195 ? -19.868 6.527 -11.044 1.00 95.25 195 ASP A C 1
ATOM 1531 O O . ASP A 1 195 ? -20.218 7.168 -10.053 1.00 95.25 195 ASP A O 1
ATOM 1535 N N . GLY A 1 196 ? -19.322 5.309 -10.934 1.00 94.88 196 GLY A N 1
ATOM 1536 C CA . GLY A 1 196 ? -19.085 4.664 -9.641 1.00 94.88 196 GLY A CA 1
ATOM 1537 C C . GLY A 1 196 ? -18.155 5.476 -8.734 1.00 94.88 196 GLY A C 1
ATOM 1538 O O . GLY A 1 196 ? -18.417 5.619 -7.541 1.00 94.88 196 GLY A O 1
ATOM 1539 N N . THR A 1 197 ? -17.098 6.068 -9.294 1.00 95.31 197 THR A N 1
ATOM 1540 C CA . THR A 1 197 ? -16.145 6.896 -8.533 1.00 95.31 197 THR A CA 1
ATOM 1541 C C . THR A 1 197 ? -16.747 8.256 -8.161 1.00 95.31 197 THR A C 1
ATOM 1543 O O . THR A 1 197 ? -16.457 8.777 -7.086 1.00 95.31 197 THR A O 1
ATOM 1546 N N . MET A 1 198 ? -17.638 8.818 -8.986 1.00 95.69 198 MET A N 1
ATOM 1547 C CA . MET A 1 198 ? -18.380 10.043 -8.657 1.00 95.69 198 MET A CA 1
ATOM 1548 C C . MET A 1 198 ? -19.292 9.865 -7.441 1.00 95.69 198 MET A C 1
ATOM 1550 O O . MET A 1 198 ? -19.442 10.806 -6.667 1.00 95.69 198 MET A O 1
ATOM 1554 N N . LEU A 1 199 ? -19.860 8.673 -7.227 1.00 95.62 199 LEU A N 1
ATOM 1555 C CA . LEU A 1 199 ? -20.618 8.387 -6.002 1.00 95.62 199 LEU A CA 1
ATOM 1556 C C . LEU A 1 199 ? -19.729 8.484 -4.754 1.00 95.62 199 LEU A C 1
ATOM 1558 O O . LEU A 1 199 ? -20.108 9.137 -3.786 1.00 95.62 199 LEU A O 1
ATOM 1562 N N . HIS A 1 200 ? -18.518 7.923 -4.810 1.00 93.75 200 HIS A N 1
ATOM 1563 C CA . HIS A 1 200 ? -17.542 8.015 -3.717 1.00 93.75 200 HIS A CA 1
ATOM 1564 C C . HIS A 1 200 ? -17.076 9.463 -3.503 1.00 93.75 200 HIS A C 1
ATOM 1566 O O . HIS A 1 200 ? -16.898 9.902 -2.369 1.00 93.75 200 HIS A O 1
ATOM 1572 N N . LEU A 1 201 ? -16.924 10.238 -4.584 1.00 95.31 201 LEU A N 1
ATOM 1573 C CA . LEU A 1 201 ? -16.624 11.669 -4.502 1.00 95.31 201 LEU A CA 1
ATOM 1574 C C . LEU A 1 201 ? -17.759 12.449 -3.828 1.00 95.31 201 LEU A C 1
ATOM 1576 O O . LEU A 1 201 ? -17.488 13.293 -2.981 1.00 95.31 201 LEU A O 1
ATOM 1580 N N . ALA A 1 202 ? -19.018 12.149 -4.149 1.00 94.62 202 ALA A N 1
ATOM 1581 C CA . ALA A 1 202 ? -20.162 12.793 -3.512 1.00 94.62 202 ALA A CA 1
ATOM 1582 C C . ALA A 1 202 ? -20.227 12.487 -2.005 1.00 94.62 202 ALA A C 1
ATOM 1584 O O . ALA A 1 202 ? -20.552 13.366 -1.210 1.00 94.62 202 ALA A O 1
ATOM 1585 N N . GLU A 1 203 ? -19.896 11.260 -1.590 1.00 92.44 203 GLU A N 1
ATOM 1586 C CA . GLU A 1 203 ? -19.748 10.912 -0.169 1.00 92.44 203 GLU A CA 1
ATOM 1587 C C . GLU A 1 203 ? -18.600 11.687 0.491 1.00 92.44 203 GLU A C 1
ATOM 1589 O O . GLU A 1 203 ? -18.774 12.236 1.577 1.00 92.44 203 GLU A O 1
ATOM 1594 N N . CYS A 1 204 ? -17.455 11.792 -0.186 1.00 93.12 204 CYS A N 1
ATOM 1595 C CA . CYS A 1 204 ? -16.310 12.577 0.270 1.00 93.12 204 CYS A CA 1
ATOM 1596 C C . CYS A 1 204 ? -16.658 14.061 0.465 1.00 93.12 204 CYS A C 1
ATOM 1598 O O . CYS A 1 204 ? -16.267 14.659 1.464 1.00 93.12 204 CYS A O 1
ATOM 1600 N N . GLN A 1 205 ? -17.418 14.648 -0.459 1.00 91.94 205 GLN A N 1
ATOM 1601 C CA . GLN A 1 205 ? -17.823 16.054 -0.405 1.00 91.94 205 GLN A CA 1
ATOM 1602 C C . GLN A 1 205 ? -18.835 16.333 0.706 1.00 91.94 205 GLN A C 1
ATOM 1604 O O . GLN A 1 205 ? -18.721 17.351 1.379 1.00 91.94 205 GLN A O 1
ATOM 1609 N N . LYS A 1 206 ? -19.754 15.403 0.989 1.00 91.75 206 LYS A N 1
ATOM 1610 C CA . LYS A 1 206 ? -20.648 15.525 2.154 1.00 91.75 206 LYS A CA 1
ATOM 1611 C C . LYS A 1 206 ? -19.869 15.633 3.465 1.00 91.75 206 LYS A C 1
ATOM 1613 O O . LYS A 1 206 ? -20.190 16.479 4.287 1.00 91.75 206 LYS A O 1
ATOM 1618 N N . LEU A 1 207 ? -18.816 14.829 3.629 1.00 88.44 207 LEU A N 1
ATOM 1619 C CA . LEU A 1 207 ? -17.951 14.888 4.814 1.00 88.44 207 LEU A CA 1
ATOM 1620 C C . LEU A 1 207 ? -17.111 16.175 4.895 1.00 88.44 207 LEU A C 1
ATOM 1622 O O . LEU A 1 207 ? -16.634 16.505 5.972 1.00 88.44 207 LEU A O 1
ATOM 1626 N N . LEU A 1 208 ? -16.898 16.881 3.778 1.00 87.00 208 LEU A N 1
ATOM 1627 C CA . LEU A 1 208 ? -16.238 18.194 3.758 1.00 87.00 208 LEU A CA 1
ATOM 1628 C C . LEU A 1 208 ? -17.200 19.337 4.116 1.00 87.00 208 LEU A C 1
ATOM 1630 O O . LEU A 1 208 ? -16.762 20.366 4.626 1.00 87.00 208 LEU A O 1
ATOM 1634 N N . GLU A 1 209 ? -18.489 19.175 3.813 1.00 82.44 209 GLU A N 1
ATOM 1635 C CA . GLU A 1 209 ? -19.541 20.160 4.090 1.00 82.44 209 GLU A CA 1
ATOM 1636 C C . GLU A 1 209 ? -20.097 20.071 5.520 1.00 82.44 209 GLU A C 1
ATOM 1638 O O . GLU A 1 209 ? -20.673 21.046 6.002 1.00 82.44 209 GLU A O 1
ATOM 1643 N N . GLU A 1 210 ? -19.931 18.935 6.203 1.00 68.50 210 GLU A N 1
ATOM 1644 C CA . GLU A 1 210 ? -20.263 18.769 7.622 1.00 68.50 210 GLU A CA 1
ATOM 1645 C C . GLU A 1 210 ? -19.174 19.425 8.501 1.00 68.50 210 GLU A C 1
ATOM 1647 O O . GLU A 1 210 ? -18.048 18.930 8.538 1.00 68.50 210 GLU A O 1
ATOM 1652 N N . PRO A 1 211 ? -19.455 20.543 9.205 1.00 56.59 211 PRO A N 1
ATOM 1653 C CA . PRO A 1 211 ? -18.507 21.101 10.165 1.00 56.59 211 PRO A CA 1
ATOM 1654 C C . PRO A 1 211 ? -18.390 20.188 11.399 1.00 56.59 211 PRO A C 1
ATOM 1656 O O . PRO A 1 211 ? -19.410 19.704 11.892 1.00 56.59 211 PRO A O 1
ATOM 1659 N N . ASP A 1 212 ? -17.155 19.988 11.880 1.00 54.09 212 ASP A N 1
ATOM 1660 C CA . ASP A 1 212 ? -16.818 19.268 13.127 1.00 54.09 212 ASP A CA 1
ATOM 1661 C C . ASP A 1 212 ? -17.588 19.775 14.365 1.00 54.09 212 ASP A C 1
ATOM 1663 O O . ASP A 1 212 ? -17.734 21.014 14.529 1.00 54.09 212 ASP A O 1
#

Secondary structure (DSSP, 8-state):
-----------SS--S----------TTHHHHHHHHHHHHHHHHHHHH--STT-HHHHHHHHHHHHHHHHHHHHHHHHTT-STT----HHHHHHHHHHHHHT----TTS-SSS--HHHHHHHHHH-HHHHHHHHHHHHHHHHHHHHHTT-HHHHHHHHHHHHHHHHHTT-HHHHHHHHHHHHHHHHHTT-HHHHHHHHHHHHHHHHHHHS--

Sequence (212 aa):
MAAFSVDFPLEHILPGPNILLCVEAPNGAVGCWGFLSCLEVLRACNDNNTTQLDEKFALYTANLWDFAHKKLRELGQMCSLMPGMSPSSQQLSLVVDLVAGMGLSMQNLSHSGQTPVDKLRESLSSTESFKKHYLELCEQAMGTYKYIGRFRSARMIGLELADFYMKIKDPTRAENFLLDSIKMYQQESWHHLADGTMLHLAECQKLLEEPD

Foldseek 3Di:
DDDDDDDDDPDDDDDDPPPPPPPDAFPLLVLLVLLQVLVVVLVVLVVPCPDPDDLVNLVVNLVSLVSNLVSLVVLCVQLQLAFPGDGDPVSVVSLVRSLVVLDDDPPPPDPDDDHSSRLSNQLSVHSVSVVVSSVVSLCSSLVSCVSNVVNVSSLVSLQVVLVRCVSNLNLVSSLVSLVSNLVVCVVVVVVVVNVVSVVSNVVSVVSVVDDD

pLDDT: mean 83.38, std 18.63, range [27.22, 97.19]

Radius of gyration: 21.26 Å; chains: 1; bounding box: 47×66×45 Å

InterPro domains:
  IPR011990 Tetratricopeptide-like helical domain superfamily [G3DSA:1.25.40.10] (104-212)
  IPR045126 Trafficking protein particle complex subunit TRAPPC10/Trs130 [PTHR13251] (23-210)